Protein AF-A0A645AAA2-F1 (afdb_monomer_lite)

InterPro domains:
  IPR036866 Ribonuclease Z/Hydroxyacylglutathione hydrolase-like [G3DSA:3.60.15.10] (2-172)
  IPR036866 Ribonuclease Z/Hydroxyacylglutathione hydrolase-like [SSF56281] (7-170)
  IPR052159 Bacterial competence-related DNA uptake protein [PTHR30619] (9-174)
  IPR060575 SAM-like, helix-hairpin-helix tandem [PF12836] (185-233)

Organism: NCBI:txid1076179

Secondary structure (DSSP, 8-state):
-B-------HHHHHHHHHHHHTT----B--TT-EEEETTEEEEEEE--SS--S-SGGGPPEEEEEETTEEEEE--S--HHHHHHHHHH--S----SEEE-GGGG-TTSS-HHHHHHH--SEEEE---TT-TT--S-HHHHHHHHTTT-EEEEHHHH-SEEEEE-SS-EEEEESS-GGGS--SS-EETTT--HHHHTTSTT--HHHHHHHHHH---SSSGGGGGSTT--HHHHHHHHHTT-EE-PPPP-

pLDDT: mean 88.17, std 12.02, range [40.5, 98.75]

Sequence (248 aa):
MDSAVVHTSKTFEDYLTVIDRKNIRFTVADTGLKRSYGDMLLHVLHPTQPAATDLNNSSIVIHLIYHKISFLFTGDPEQVSERAILERSGHNLASTILKVGHHGSSTSTSAEFLSQVRPEVAIISVGEGNTYGHPHDLVIARLAARHVDLYRTDMHGHIIIRTDGNAFMIESQKAVEDTFPLYRIGINSADESQLKKIVHIDEVRARSLIALRPFSSLEDLARIPGIGPSRVRDIIQQGLAYVDAEED

Structure (mmCIF, N/CA/C/O backbone):
data_AF-A0A645AAA2-F1
#
_entry.id   AF-A0A645AAA2-F1
#
loop_
_atom_site.group_PDB
_atom_site.id
_atom_site.type_symbol
_atom_site.label_atom_id
_atom_site.label_alt_id
_atom_site.label_comp_id
_atom_site.label_asym_id
_atom_site.label_entity_id
_atom_site.label_seq_id
_atom_site.pdbx_PDB_ins_code
_atom_site.Cartn_x
_atom_site.Cartn_y
_atom_site.Cartn_z
_atom_site.occupancy
_atom_site.B_iso_or_equiv
_atom_site.auth_seq_id
_atom_site.auth_comp_id
_atom_site.auth_asym_id
_atom_site.aut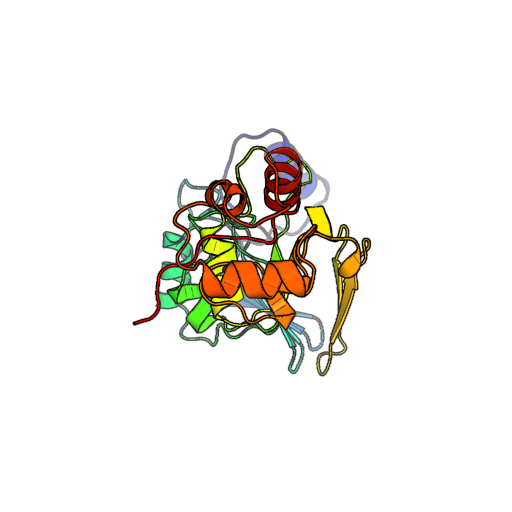h_atom_id
_atom_site.pdbx_PDB_model_num
ATOM 1 N N . MET A 1 1 ? -16.616 5.449 12.427 1.00 87.56 1 MET A N 1
ATOM 2 C CA . MET A 1 1 ? -15.485 5.325 13.365 1.00 87.56 1 MET A CA 1
ATOM 3 C C . MET A 1 1 ? -14.479 6.375 12.955 1.00 87.56 1 MET A C 1
ATOM 5 O O . MET A 1 1 ? -14.357 6.585 11.758 1.00 87.56 1 MET A O 1
ATOM 9 N N . ASP A 1 2 ? -13.839 7.034 13.911 1.00 90.31 2 ASP A N 1
ATOM 10 C CA . ASP A 1 2 ? -13.020 8.228 13.690 1.00 90.31 2 ASP A CA 1
ATOM 11 C C . ASP A 1 2 ? -11.886 8.289 14.721 1.00 90.31 2 ASP A C 1
ATOM 13 O O . ASP A 1 2 ? -12.062 7.765 15.820 1.00 90.31 2 ASP A O 1
ATOM 17 N N . SER A 1 3 ? -10.751 8.918 14.410 1.00 86.31 3 SER A N 1
ATOM 18 C CA . SER A 1 3 ? -9.651 9.090 15.373 1.00 86.31 3 SER A CA 1
ATOM 19 C C . SER A 1 3 ? -9.983 10.095 16.484 1.00 86.31 3 SER A C 1
ATOM 21 O O . SER A 1 3 ? -9.266 10.163 17.479 1.00 86.31 3 SER A O 1
ATOM 23 N N . ALA A 1 4 ? -11.080 10.847 16.335 1.00 84.44 4 ALA A N 1
ATOM 24 C CA . ALA A 1 4 ? -11.548 11.899 17.232 1.00 84.44 4 ALA A CA 1
ATOM 25 C C . ALA A 1 4 ? -10.549 13.053 17.415 1.00 84.44 4 ALA A C 1
ATOM 27 O O . ALA A 1 4 ? -10.642 13.814 18.381 1.00 84.44 4 ALA A O 1
ATOM 28 N N . VAL A 1 5 ? -9.612 13.207 16.475 1.00 85.00 5 VAL A N 1
ATOM 29 C CA . VAL A 1 5 ? -8.698 14.348 16.436 1.00 85.00 5 VAL A CA 1
ATOM 30 C C . VAL A 1 5 ? -9.409 15.525 15.789 1.00 85.00 5 VAL A C 1
ATOM 32 O O . VAL A 1 5 ? -9.848 15.463 14.643 1.00 85.00 5 VAL A O 1
ATOM 35 N N . VAL A 1 6 ? -9.549 16.605 16.552 1.00 83.69 6 VAL A N 1
ATOM 36 C CA . VAL A 1 6 ? -10.247 17.809 16.105 1.00 83.69 6 VAL A CA 1
ATOM 37 C C . VAL A 1 6 ? -9.387 18.559 15.094 1.00 83.69 6 VAL A C 1
ATOM 39 O O . VAL A 1 6 ? -8.225 18.857 15.359 1.00 83.69 6 VAL A O 1
ATOM 42 N N . HIS A 1 7 ? -9.986 18.940 13.969 1.00 79.38 7 HIS A N 1
ATOM 43 C CA . HIS A 1 7 ? -9.408 19.906 13.042 1.00 79.38 7 HIS A CA 1
ATOM 44 C C . HIS A 1 7 ? -10.471 20.875 12.520 1.00 79.38 7 HIS A C 1
ATOM 46 O O . HIS A 1 7 ? -11.666 20.639 12.647 1.00 79.38 7 HIS A O 1
ATOM 52 N N . THR A 1 8 ? -10.042 22.003 11.959 1.00 84.31 8 THR A N 1
ATOM 53 C CA . THR A 1 8 ? -10.916 23.147 11.629 1.00 84.31 8 THR A CA 1
ATOM 54 C C . THR A 1 8 ? -11.242 23.249 10.139 1.00 84.31 8 THR A C 1
ATOM 56 O O . THR A 1 8 ? -11.602 24.312 9.637 1.00 84.31 8 THR A O 1
ATOM 59 N N . SER A 1 9 ? -11.072 22.159 9.385 1.00 89.25 9 SER A N 1
ATOM 60 C CA . SER A 1 9 ? -11.413 22.179 7.964 1.00 89.25 9 SER A CA 1
ATOM 61 C C . SER A 1 9 ? -12.926 22.130 7.779 1.00 89.25 9 SER A C 1
ATOM 63 O O . SER A 1 9 ? -13.638 21.433 8.505 1.00 89.25 9 SER A O 1
ATOM 65 N N . LYS A 1 10 ? -13.418 22.818 6.744 1.00 92.38 10 LYS A N 1
ATOM 66 C CA . LYS A 1 10 ? -14.853 22.863 6.445 1.00 92.38 10 LYS A CA 1
ATOM 67 C C . LYS A 1 10 ? -15.454 21.464 6.259 1.00 92.38 10 LYS A C 1
ATOM 69 O O . LYS A 1 10 ? -16.529 21.175 6.770 1.00 92.38 10 LYS A O 1
ATOM 74 N N . THR A 1 11 ? -14.710 20.574 5.606 1.00 92.00 11 THR A N 1
ATOM 75 C CA . THR A 1 11 ? -15.100 19.175 5.395 1.00 92.00 11 THR A CA 1
ATOM 76 C C . THR A 1 11 ? -15.345 18.423 6.705 1.00 92.00 11 THR A C 1
ATOM 78 O O . THR A 1 11 ? -16.275 17.624 6.781 1.00 92.00 11 THR A O 1
ATOM 81 N N . PHE A 1 12 ? -14.543 18.671 7.743 1.00 90.94 12 PHE A N 1
ATOM 82 C CA . PHE A 1 12 ? -14.700 18.008 9.039 1.00 90.94 12 PHE A CA 1
ATOM 83 C C . PHE A 1 12 ? -15.883 18.543 9.829 1.00 90.94 12 PHE A C 1
ATOM 85 O O . PHE A 1 12 ? -16.660 17.765 10.376 1.00 90.94 12 PHE A O 1
ATOM 92 N N . GLU A 1 13 ? -16.069 19.861 9.830 1.00 92.69 13 GLU A N 1
ATOM 93 C CA . GLU A 1 13 ? -17.248 20.482 10.434 1.00 92.69 13 GLU A CA 1
ATOM 94 C C . GLU A 1 13 ? -18.543 19.981 9.782 1.00 92.69 13 GLU A C 1
ATOM 96 O O . GLU A 1 13 ? -19.508 19.641 10.472 1.00 92.69 13 GLU A O 1
ATOM 101 N N . ASP A 1 14 ? -18.559 19.884 8.450 1.00 94.56 14 ASP A N 1
ATOM 102 C CA . ASP A 1 14 ? -19.703 19.371 7.697 1.00 94.56 14 ASP A CA 1
ATOM 103 C C . ASP A 1 14 ? -19.944 17.881 8.001 1.00 94.56 14 ASP A C 1
ATOM 105 O O . ASP A 1 14 ? -21.088 17.461 8.188 1.00 94.56 14 ASP A O 1
ATOM 109 N N . TYR A 1 15 ? -18.878 17.088 8.140 1.00 94.00 15 TYR A N 1
ATOM 110 C CA . TYR A 1 15 ? -18.943 15.693 8.582 1.00 94.00 15 TYR A CA 1
ATOM 111 C C . TYR A 1 15 ? -19.570 15.544 9.978 1.00 94.00 15 TYR A C 1
ATOM 113 O O . TYR A 1 15 ? -20.525 14.775 10.135 1.00 94.00 15 TYR A O 1
ATOM 121 N N . LEU A 1 16 ? -19.103 16.307 10.972 1.00 93.12 16 LEU A N 1
ATOM 122 C CA . LEU A 1 16 ? -19.666 16.293 12.327 1.00 93.12 16 LEU A CA 1
ATOM 123 C C . LEU A 1 16 ? -21.127 16.760 12.336 1.00 93.12 16 LEU A C 1
ATOM 125 O O . LEU A 1 16 ? -21.968 16.158 13.004 1.00 93.12 16 LEU A O 1
ATOM 129 N N . THR A 1 17 ? -21.456 17.769 11.525 1.00 94.69 17 THR A N 1
ATOM 130 C CA . THR A 1 17 ? -22.833 18.250 11.347 1.00 94.69 17 THR A CA 1
ATOM 131 C C . THR A 1 17 ? -23.745 17.150 10.803 1.00 94.69 17 THR A C 1
ATOM 133 O O . THR A 1 17 ? -24.889 17.017 11.239 1.00 94.69 17 THR A O 1
ATOM 136 N N . VAL A 1 18 ? -23.269 16.338 9.853 1.00 95.88 18 VAL A N 1
ATOM 137 C CA . VAL A 1 18 ? -24.039 15.206 9.315 1.00 95.88 18 VAL A CA 1
ATOM 138 C C . VAL A 1 18 ? -24.219 14.104 10.358 1.00 95.88 18 VAL A C 1
ATOM 140 O O . VAL A 1 18 ? -25.314 13.545 10.434 1.00 95.88 18 VAL A O 1
ATOM 143 N N . ILE A 1 19 ? -23.189 13.799 11.156 1.00 95.12 19 ILE A N 1
ATOM 144 C CA . ILE A 1 19 ? -23.282 12.819 12.251 1.00 95.12 19 ILE A CA 1
ATOM 145 C C . ILE A 1 19 ? -24.379 13.213 13.234 1.00 95.12 19 ILE A C 1
ATOM 147 O O . ILE A 1 19 ? -25.251 12.392 13.521 1.00 95.12 19 ILE A O 1
ATOM 151 N N . ASP A 1 20 ? -24.347 14.461 13.701 1.00 95.25 20 ASP A N 1
ATOM 152 C CA . ASP A 1 20 ? -25.304 14.997 14.666 1.00 95.25 20 ASP A CA 1
ATOM 153 C C . ASP A 1 20 ? -26.726 15.002 14.090 1.00 95.25 20 ASP A C 1
ATOM 155 O O . ASP A 1 20 ? -27.624 14.337 14.609 1.00 95.25 20 ASP A O 1
ATOM 159 N N . ARG A 1 21 ? -26.914 15.630 12.919 1.00 97.81 21 ARG A N 1
ATOM 160 C CA . ARG A 1 21 ? -28.227 15.733 12.260 1.00 97.81 21 ARG A CA 1
ATOM 161 C C . ARG A 1 21 ? -28.881 14.386 11.973 1.00 97.81 21 ARG A C 1
ATOM 163 O O . ARG A 1 21 ? -30.107 14.298 11.968 1.00 97.81 21 ARG A O 1
ATOM 170 N N . LYS A 1 22 ? -28.090 13.356 11.664 1.00 97.62 22 LYS A N 1
ATOM 171 C CA . LYS A 1 22 ? -28.593 12.010 11.348 1.00 97.62 22 LYS A CA 1
ATOM 172 C C . LYS A 1 22 ? -28.568 11.056 12.544 1.00 97.62 22 LYS A C 1
ATOM 174 O O . LYS A 1 22 ? -28.920 9.892 12.365 1.00 97.62 22 LYS A O 1
ATOM 179 N N . ASN A 1 23 ? -28.168 11.520 13.730 1.00 95.50 23 ASN A N 1
ATOM 180 C CA . ASN A 1 23 ? -28.012 10.704 14.935 1.00 95.50 23 ASN A CA 1
ATOM 181 C C . ASN A 1 23 ? -27.173 9.431 14.685 1.00 95.50 23 ASN A C 1
ATOM 183 O O . ASN A 1 23 ? -27.538 8.315 15.069 1.00 95.50 23 ASN A O 1
ATOM 187 N N . ILE A 1 24 ? -26.060 9.584 13.963 1.00 96.50 24 ILE A N 1
ATOM 188 C CA . ILE A 1 24 ? -25.161 8.474 13.639 1.00 96.50 24 ILE A CA 1
ATOM 189 C C . ILE A 1 24 ? -24.318 8.161 14.875 1.00 96.50 24 ILE A C 1
ATOM 191 O O . ILE A 1 24 ? -23.702 9.046 15.463 1.00 96.50 24 ILE A O 1
ATOM 195 N N . ARG A 1 25 ? -24.228 6.880 15.253 1.00 93.50 25 ARG A N 1
ATOM 196 C CA . ARG A 1 25 ? -23.348 6.458 16.351 1.00 93.50 25 ARG A CA 1
ATOM 197 C C . ARG A 1 25 ? -21.889 6.775 16.009 1.00 93.50 25 ARG A C 1
ATOM 199 O O . ARG A 1 25 ? -21.273 6.088 15.191 1.00 93.50 25 ARG A O 1
ATOM 206 N N . PHE A 1 26 ? -21.321 7.754 16.703 1.00 90.06 26 PHE A N 1
ATOM 207 C CA . PHE A 1 26 ? -19.893 8.036 16.659 1.00 90.06 26 PHE A CA 1
ATOM 208 C C . PHE A 1 26 ? -19.125 6.979 17.462 1.00 90.06 26 PHE A C 1
ATOM 210 O O . PHE A 1 26 ? -19.547 6.551 18.533 1.00 90.06 26 PHE A O 1
ATOM 217 N N . THR A 1 27 ? -18.013 6.490 16.925 1.00 90.62 27 THR A N 1
ATOM 218 C CA . THR A 1 27 ? -17.142 5.528 17.614 1.00 90.62 27 THR A CA 1
ATOM 219 C C . THR A 1 27 ? -15.721 6.017 17.453 1.00 90.62 27 THR A C 1
ATOM 221 O O . THR A 1 27 ? -15.255 6.119 16.319 1.00 90.62 27 THR A O 1
ATOM 224 N N . VAL A 1 28 ? -15.052 6.276 18.570 1.00 89.88 28 VAL A N 1
ATOM 225 C CA . VAL A 1 28 ? -13.627 6.597 18.576 1.00 89.88 28 VAL A CA 1
ATOM 226 C C . VAL A 1 28 ? -12.840 5.330 18.249 1.00 89.88 28 VAL A C 1
ATOM 228 O O . VAL A 1 28 ? -13.089 4.269 18.827 1.00 89.88 28 VAL A O 1
ATOM 231 N N . ALA A 1 29 ? -11.948 5.428 17.273 1.00 89.38 29 ALA A N 1
ATOM 232 C CA . ALA A 1 29 ? -10.986 4.396 16.946 1.00 89.38 29 ALA A CA 1
ATOM 233 C C . ALA A 1 29 ? -9.863 4.451 17.977 1.00 89.38 29 ALA A C 1
ATOM 235 O O . ALA A 1 29 ? -9.199 5.474 18.108 1.00 89.38 29 ALA A O 1
ATOM 236 N N . ASP A 1 30 ? -9.653 3.356 18.690 1.00 85.75 30 ASP A N 1
ATOM 237 C CA . ASP A 1 30 ? -8.530 3.215 19.605 1.00 85.75 30 ASP A CA 1
ATOM 238 C C . ASP A 1 30 ? -7.928 1.826 19.436 1.00 85.75 30 ASP A C 1
ATOM 240 O O . ASP A 1 30 ? -8.600 0.873 19.014 1.00 85.75 30 ASP A O 1
ATOM 244 N N . THR A 1 31 ? -6.645 1.725 19.754 1.00 85.69 31 THR A N 1
ATOM 245 C CA . THR A 1 31 ? -5.910 0.468 19.724 1.00 85.69 31 THR A CA 1
ATOM 246 C C . THR A 1 31 ? -6.627 -0.574 20.572 1.00 85.69 31 THR A C 1
ATOM 248 O O . THR A 1 31 ? -6.955 -0.346 21.733 1.00 85.69 31 THR A O 1
ATOM 251 N N . GLY A 1 32 ? -6.856 -1.749 19.990 1.00 83.88 32 GLY A N 1
ATOM 252 C CA . GLY A 1 32 ? -7.534 -2.854 20.664 1.00 83.88 32 GLY A CA 1
ATOM 253 C C . GLY A 1 32 ? -9.046 -2.891 20.447 1.00 83.88 32 GLY A C 1
ATOM 254 O O . GLY A 1 32 ? -9.668 -3.885 20.827 1.00 83.88 32 GLY A O 1
ATOM 255 N N . LEU A 1 33 ? -9.646 -1.895 19.779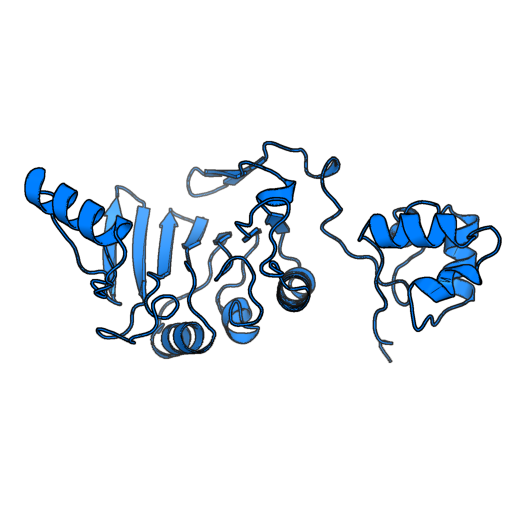 1.00 90.69 33 LEU A N 1
ATOM 256 C CA . LEU A 1 33 ? -11.022 -2.021 19.303 1.00 90.69 33 LEU A CA 1
ATOM 257 C C . LEU A 1 33 ? -11.114 -3.190 18.313 1.00 90.69 33 LEU A C 1
ATOM 259 O O . LEU A 1 33 ? -10.419 -3.225 17.295 1.00 90.69 33 LEU A O 1
ATOM 263 N N . LYS A 1 34 ? -12.017 -4.132 18.598 1.00 93.38 34 LYS A N 1
ATOM 264 C CA . LYS A 1 34 ? -12.319 -5.277 17.736 1.00 93.38 34 LYS A CA 1
ATOM 265 C C . LYS A 1 34 ? -13.785 -5.265 17.335 1.00 93.38 34 LYS A C 1
ATOM 267 O O . LYS A 1 34 ? -14.650 -4.953 18.155 1.00 93.38 34 LYS A O 1
ATOM 272 N N . ARG A 1 35 ? -14.078 -5.610 16.083 1.00 94.81 35 ARG A N 1
ATOM 273 C CA . ARG A 1 35 ? -15.445 -5.798 15.581 1.00 94.81 35 ARG A CA 1
ATOM 274 C C . ARG A 1 35 ? -15.521 -7.029 14.698 1.00 94.81 35 ARG A C 1
ATOM 276 O O . ARG A 1 35 ? -14.625 -7.248 13.893 1.00 94.81 35 ARG A O 1
ATOM 283 N N . SER A 1 36 ? -16.611 -7.775 14.812 1.00 96.31 36 SER A N 1
ATOM 284 C CA . SER A 1 36 ? -16.897 -8.908 13.935 1.00 96.31 36 SER A CA 1
ATOM 285 C C . SER A 1 36 ? -18.042 -8.570 12.989 1.00 96.31 36 SER A C 1
ATOM 287 O O . SER A 1 36 ? -19.029 -7.955 13.400 1.00 96.31 36 SER A O 1
ATOM 289 N N . TYR A 1 37 ? -17.915 -8.994 11.737 1.00 93.81 37 TYR A N 1
ATOM 290 C CA . TYR A 1 37 ? -18.940 -8.888 10.703 1.00 93.81 37 TYR A CA 1
ATOM 291 C C . TYR A 1 37 ? -19.080 -10.255 10.031 1.00 93.81 37 TYR A C 1
ATOM 293 O O . TYR A 1 37 ? -18.368 -10.562 9.078 1.00 93.81 37 TYR A O 1
ATOM 301 N N . GLY A 1 38 ? -19.955 -11.103 10.579 1.00 95.50 38 GLY A N 1
ATOM 302 C CA . GLY A 1 38 ? -19.935 -12.531 10.256 1.00 95.50 38 GLY A CA 1
ATOM 303 C C . GLY A 1 38 ? -18.572 -13.128 10.612 1.00 95.50 38 GLY A C 1
ATOM 304 O O . GLY A 1 38 ? -18.084 -12.918 11.723 1.00 95.50 38 GLY A O 1
ATOM 305 N N . ASP A 1 39 ? -17.943 -13.788 9.643 1.00 95.69 39 ASP A N 1
ATOM 306 C CA . ASP A 1 39 ? -16.627 -14.426 9.790 1.00 95.69 39 ASP A CA 1
ATOM 307 C C . ASP A 1 39 ? -15.444 -13.456 9.630 1.00 95.69 39 ASP A C 1
ATOM 309 O O . ASP A 1 39 ? -14.285 -13.849 9.777 1.00 95.69 39 ASP A O 1
ATOM 313 N N . MET A 1 40 ? -15.711 -12.181 9.329 1.00 97.00 40 MET A N 1
ATOM 314 C CA . MET A 1 40 ? -14.676 -11.155 9.247 1.00 97.00 40 MET A CA 1
ATOM 315 C C . MET A 1 40 ? -14.403 -10.548 10.618 1.00 97.00 40 MET A C 1
ATOM 317 O O . MET A 1 40 ? -15.326 -10.130 11.322 1.00 97.00 40 MET A O 1
ATOM 321 N N . LEU A 1 41 ? -13.127 -10.415 10.960 1.00 96.81 41 LEU A N 1
ATOM 322 C CA . LEU A 1 41 ? -12.656 -9.791 12.187 1.00 96.81 41 LEU A CA 1
ATOM 323 C C . LEU A 1 41 ? -11.851 -8.535 11.860 1.00 96.81 41 LEU A C 1
ATOM 325 O O . LEU A 1 41 ? -10.828 -8.589 11.190 1.00 96.81 41 LEU A O 1
ATOM 329 N N . LEU A 1 42 ? -12.315 -7.396 12.356 1.00 96.19 42 LEU A N 1
ATOM 330 C CA . LEU A 1 42 ? -11.674 -6.097 12.224 1.00 96.19 42 LEU A CA 1
ATOM 331 C C . LEU A 1 42 ? -10.979 -5.746 13.537 1.00 96.19 42 LEU A C 1
ATOM 333 O O . LEU A 1 42 ? -11.637 -5.654 14.573 1.00 96.19 42 LEU A O 1
ATOM 337 N N . HIS A 1 43 ? -9.675 -5.498 13.485 1.00 94.44 43 HIS A N 1
ATOM 338 C CA . HIS A 1 43 ? -8.862 -5.000 14.591 1.00 94.44 43 HIS A CA 1
ATOM 339 C C . HIS A 1 43 ? -8.335 -3.603 14.277 1.00 94.44 43 HIS A C 1
ATOM 341 O O . HIS A 1 43 ? -7.698 -3.395 13.247 1.00 94.44 43 HIS A O 1
ATOM 347 N N . VAL A 1 44 ? -8.546 -2.657 15.186 1.00 93.88 44 VAL A N 1
ATOM 348 C CA . VAL A 1 44 ? -7.884 -1.352 15.133 1.00 93.88 44 VAL A CA 1
ATOM 349 C C . VAL A 1 44 ? -6.544 -1.449 15.854 1.00 93.88 44 VAL A C 1
ATOM 351 O O . VAL A 1 44 ? -6.483 -1.835 17.025 1.00 93.88 44 VAL A O 1
ATOM 354 N N . LEU A 1 45 ? -5.472 -1.118 15.137 1.00 92.69 45 LEU A N 1
ATOM 355 C CA . LEU A 1 45 ? -4.090 -1.176 15.619 1.00 92.69 45 LEU A CA 1
ATOM 356 C C . LEU A 1 45 ? -3.533 0.195 16.019 1.00 92.69 45 LEU A C 1
ATOM 358 O O . LEU A 1 45 ? -2.538 0.259 16.731 1.00 92.69 45 LEU A O 1
ATOM 362 N N . HIS A 1 46 ? -4.150 1.273 15.539 1.00 91.50 46 HIS A N 1
ATOM 363 C CA . HIS A 1 46 ? -3.741 2.658 15.767 1.00 91.50 46 HIS A CA 1
ATOM 364 C C . HIS A 1 46 ? -4.953 3.577 15.506 1.00 91.50 46 HIS A C 1
ATOM 366 O O . HIS A 1 46 ? -5.777 3.207 14.659 1.00 91.50 46 HIS A O 1
ATOM 372 N N . PRO A 1 47 ? -5.115 4.731 16.190 1.00 89.38 47 PRO A N 1
ATOM 373 C CA . PRO A 1 47 ? -4.167 5.430 17.070 1.00 89.38 47 PRO A CA 1
ATOM 374 C C . PRO A 1 47 ? -3.891 4.749 18.408 1.00 89.38 47 PRO A C 1
ATOM 376 O O . PRO A 1 47 ? -4.715 4.009 18.941 1.00 89.38 47 PRO A O 1
ATOM 379 N N . THR A 1 48 ? -2.693 5.000 18.938 1.00 74.56 48 THR A N 1
ATOM 380 C CA . THR A 1 48 ? -2.166 4.449 20.190 1.00 74.56 48 THR A CA 1
ATOM 381 C C . THR A 1 48 ? -2.087 5.554 21.261 1.00 74.56 48 THR A C 1
ATOM 383 O O . THR A 1 48 ? -0.998 6.066 21.499 1.00 74.56 48 THR A O 1
ATOM 386 N N . GLN A 1 49 ? -3.194 5.848 21.969 1.00 62.50 49 GLN A N 1
ATOM 387 C CA . GLN A 1 49 ? -3.462 7.022 22.854 1.00 62.50 49 GLN A CA 1
ATOM 388 C C . GLN A 1 49 ? -4.085 8.240 22.133 1.00 62.50 49 GLN A C 1
ATOM 390 O O . GLN A 1 49 ? -3.842 8.424 20.941 1.00 62.50 49 GLN A O 1
ATOM 395 N N . PRO A 1 50 ? -4.885 9.084 22.826 1.00 51.12 50 PRO A N 1
ATOM 396 C CA . PRO A 1 50 ? -5.534 10.223 22.192 1.00 51.12 50 PRO A CA 1
ATOM 397 C C . PRO A 1 50 ? -4.557 11.374 21.901 1.00 51.12 50 PRO A C 1
ATOM 399 O O . PRO A 1 50 ? -3.892 11.879 22.802 1.00 51.12 50 PRO A O 1
ATOM 402 N N . ALA A 1 51 ? -4.597 11.811 20.638 1.00 50.38 51 ALA A N 1
ATOM 403 C CA . ALA A 1 51 ? -4.141 13.082 20.073 1.00 50.38 51 ALA A CA 1
ATOM 404 C C . ALA A 1 51 ? -2.625 13.363 20.061 1.00 50.38 51 ALA A C 1
ATOM 406 O O . ALA A 1 51 ? -2.111 14.187 20.818 1.00 50.38 51 ALA A O 1
ATOM 407 N N . ALA A 1 52 ? -1.934 12.803 19.065 1.00 55.22 52 ALA A N 1
ATOM 408 C CA . ALA A 1 52 ? -0.912 13.595 18.385 1.00 55.22 52 ALA A CA 1
ATOM 409 C C . ALA A 1 52 ? -1.622 14.755 17.653 1.00 55.22 52 ALA A C 1
ATOM 411 O O . ALA A 1 52 ? -2.682 14.558 17.064 1.00 55.22 52 ALA A O 1
ATOM 412 N N . THR A 1 53 ? -1.064 15.969 17.668 1.00 63.38 53 THR A N 1
ATOM 413 C CA . THR A 1 53 ? -1.573 17.095 16.848 1.00 63.38 53 THR A CA 1
ATOM 414 C C . THR A 1 53 ? -1.404 16.855 15.348 1.00 63.38 53 THR A C 1
ATOM 416 O O . THR A 1 53 ? -1.894 17.626 14.528 1.00 63.38 53 THR A O 1
ATOM 419 N N . ASP A 1 54 ? -0.663 15.811 14.992 1.00 84.38 54 ASP A N 1
ATOM 420 C CA . ASP A 1 54 ? -0.391 15.421 13.627 1.00 84.38 54 ASP A CA 1
ATOM 421 C C . ASP A 1 54 ? -1.506 14.504 13.103 1.00 84.38 54 ASP A C 1
ATOM 423 O O . ASP A 1 54 ? -1.773 13.429 13.651 1.00 84.38 54 ASP A O 1
ATOM 427 N N . LEU A 1 55 ? -2.191 14.961 12.053 1.00 86.25 55 LEU A N 1
ATOM 428 C CA . LEU A 1 55 ? -3.345 14.266 11.478 1.00 86.25 55 LEU A CA 1
ATOM 429 C C . LEU A 1 55 ? -2.950 12.929 10.838 1.00 86.25 55 LEU A C 1
ATOM 431 O O . LEU A 1 55 ? -3.681 11.947 10.971 1.00 86.25 55 LEU A O 1
ATOM 435 N N . ASN A 1 56 ? -1.774 12.872 10.215 1.00 89.44 56 ASN A N 1
ATOM 436 C CA . ASN A 1 56 ? -1.245 11.679 9.559 1.00 89.44 56 ASN A CA 1
ATOM 437 C C . ASN A 1 56 ? -0.946 10.585 10.589 1.00 89.44 56 ASN A C 1
ATOM 439 O O . ASN A 1 56 ? -1.479 9.476 10.512 1.00 89.44 56 ASN A O 1
ATOM 443 N N . ASN A 1 57 ? -0.227 10.939 11.651 1.00 91.44 57 ASN A N 1
ATOM 444 C CA . ASN A 1 57 ? 0.054 10.099 12.814 1.00 91.44 57 ASN A CA 1
ATOM 445 C C . ASN A 1 57 ? -1.147 9.945 13.761 1.00 91.44 57 ASN A C 1
ATOM 447 O O . ASN A 1 57 ? -1.012 9.419 14.863 1.00 91.44 57 ASN A O 1
ATOM 451 N N . SER A 1 58 ? -2.335 10.356 13.320 1.00 90.50 58 SER A N 1
ATOM 452 C CA . SER A 1 58 ? -3.624 10.022 13.928 1.00 90.50 58 SER A CA 1
ATOM 453 C C . SER A 1 58 ? -4.470 9.112 13.031 1.00 90.50 58 SER A C 1
ATOM 455 O O . SER A 1 58 ? -5.620 8.815 13.359 1.00 90.50 58 SER A O 1
ATOM 457 N N . SER A 1 59 ? -3.907 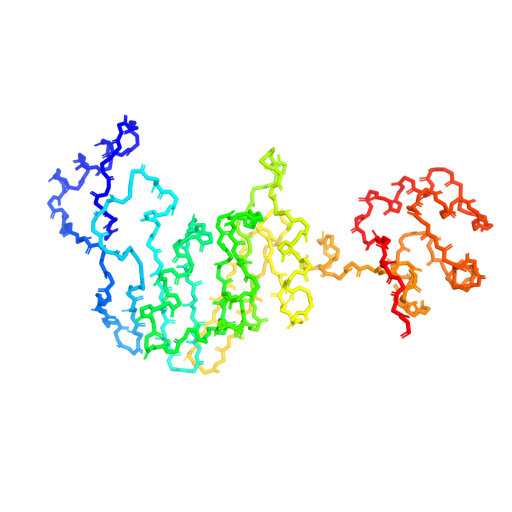8.645 11.909 1.00 93.25 59 SER A N 1
ATOM 458 C CA . SER A 1 59 ? -4.560 7.724 10.978 1.00 93.25 59 SER A CA 1
ATOM 459 C C . SER A 1 59 ? -5.020 6.452 11.669 1.00 93.25 59 SER A C 1
ATOM 461 O O . SER A 1 59 ? -4.310 5.868 12.486 1.00 93.25 59 SER A O 1
ATOM 463 N N . ILE A 1 60 ? -6.204 5.976 11.300 1.00 94.12 60 ILE A N 1
ATOM 464 C CA . ILE A 1 60 ? -6.708 4.706 11.810 1.00 94.12 60 ILE A CA 1
ATOM 465 C C . ILE A 1 60 ? -6.063 3.573 11.015 1.00 94.12 60 ILE A C 1
ATOM 467 O O . ILE A 1 60 ? -6.308 3.453 9.815 1.00 94.12 60 ILE A O 1
ATOM 471 N N . VAL A 1 61 ? -5.307 2.712 11.696 1.00 95.25 61 VAL A N 1
ATOM 472 C CA . VAL A 1 61 ? -4.763 1.488 11.092 1.00 95.25 61 VAL A CA 1
ATOM 473 C C . VAL A 1 61 ? -5.671 0.317 11.423 1.00 95.25 61 VAL A C 1
ATOM 475 O O . VAL A 1 61 ? -5.937 0.039 12.594 1.00 95.25 61 VAL A O 1
ATOM 478 N N . ILE A 1 62 ? -6.136 -0.383 10.391 1.00 96.00 62 ILE A N 1
ATOM 479 C CA . ILE A 1 62 ? -7.083 -1.490 10.507 1.00 96.00 62 ILE A CA 1
ATOM 480 C C . ILE A 1 62 ? -6.463 -2.766 9.946 1.00 96.00 62 ILE A C 1
ATOM 482 O O . ILE A 1 62 ? -6.103 -2.814 8.774 1.00 96.00 62 ILE A O 1
ATOM 486 N N . HIS A 1 63 ? -6.425 -3.818 10.759 1.00 96.50 63 HIS A N 1
ATOM 487 C CA . HIS A 1 63 ? -6.165 -5.183 10.318 1.00 96.50 63 HIS A CA 1
ATOM 488 C C . HIS A 1 63 ? -7.500 -5.925 10.201 1.00 96.50 63 HIS A C 1
ATOM 490 O O . HIS A 1 63 ? -8.187 -6.150 11.199 1.00 96.50 63 HIS A O 1
ATOM 496 N N . LEU A 1 64 ? -7.891 -6.261 8.975 1.00 97.19 64 LEU A N 1
ATOM 497 C CA . LEU A 1 64 ? -9.103 -7.011 8.667 1.00 97.19 64 LEU A CA 1
ATOM 498 C C . LEU A 1 64 ? -8.724 -8.446 8.304 1.00 97.19 64 LEU A C 1
ATOM 500 O O . LEU A 1 64 ? -7.940 -8.662 7.389 1.00 97.19 64 LEU A O 1
ATOM 504 N N . ILE A 1 65 ? -9.290 -9.419 9.003 1.00 97.38 65 ILE A N 1
ATOM 505 C CA . ILE A 1 65 ? -9.001 -10.843 8.835 1.00 97.38 65 ILE A CA 1
ATOM 506 C C . ILE A 1 65 ? -10.274 -11.528 8.356 1.00 97.38 65 ILE A C 1
ATOM 508 O O . ILE A 1 65 ? -11.320 -11.397 8.993 1.00 97.38 65 ILE A O 1
ATOM 512 N N . TYR A 1 66 ? -10.177 -12.278 7.263 1.00 97.12 66 TYR A N 1
ATOM 513 C CA . TYR A 1 66 ? -11.249 -13.118 6.754 1.00 97.12 66 TYR A CA 1
ATOM 514 C C . TYR A 1 66 ? -10.695 -14.500 6.399 1.00 97.12 66 TYR A C 1
ATOM 516 O O . TYR A 1 66 ? -10.055 -14.689 5.367 1.00 97.12 66 TYR A O 1
ATOM 524 N N . HIS A 1 67 ? -10.914 -15.467 7.293 1.00 95.38 67 HIS A N 1
ATOM 525 C CA . HIS A 1 67 ? -10.304 -16.798 7.231 1.00 95.38 67 HIS A CA 1
ATOM 526 C C . HIS A 1 67 ? -8.771 -16.740 7.043 1.00 95.38 67 HIS A C 1
ATOM 528 O O . HIS A 1 67 ? -8.065 -16.383 7.984 1.00 95.38 67 HIS A O 1
ATOM 534 N N . LYS A 1 68 ? -8.250 -17.118 5.870 1.00 92.38 68 LYS A N 1
ATOM 535 C CA . LYS A 1 68 ? -6.817 -17.141 5.532 1.00 92.38 68 LYS A CA 1
ATOM 536 C C . LYS A 1 68 ? -6.322 -15.846 4.890 1.00 92.38 68 LYS A C 1
ATOM 538 O O . LYS A 1 68 ? -5.113 -15.656 4.826 1.00 92.38 68 LYS A O 1
ATOM 543 N N . ILE A 1 69 ? -7.224 -14.989 4.413 1.00 96.81 69 ILE A N 1
ATOM 544 C CA . ILE A 1 69 ? -6.872 -13.729 3.759 1.00 96.81 69 ILE A CA 1
ATOM 545 C C . ILE A 1 69 ? -6.985 -12.588 4.763 1.00 96.81 69 ILE A C 1
ATOM 547 O O . ILE A 1 69 ? -8.002 -12.430 5.444 1.00 96.81 69 ILE A O 1
ATOM 551 N N . SER A 1 70 ? -5.948 -11.763 4.844 1.00 98.00 70 SER A N 1
ATOM 552 C CA . SER A 1 70 ? -5.942 -10.576 5.695 1.00 98.00 70 SER A CA 1
ATOM 553 C C . SER A 1 70 ? -5.507 -9.321 4.948 1.00 98.00 70 SER A C 1
ATOM 555 O O . SER A 1 70 ? -4.725 -9.361 4.000 1.00 98.00 70 SER A O 1
ATOM 557 N N . PHE A 1 71 ? -6.039 -8.187 5.395 1.00 98.44 71 PHE A N 1
ATOM 558 C CA . PHE A 1 71 ? -5.793 -6.864 4.843 1.00 98.44 71 PHE A CA 1
ATOM 559 C C . PHE A 1 71 ? -5.274 -5.939 5.935 1.00 98.44 71 PHE A C 1
ATOM 561 O O . PHE A 1 71 ? -5.857 -5.879 7.021 1.00 98.44 71 PHE A O 1
ATOM 568 N N . LEU A 1 72 ? -4.256 -5.147 5.615 1.00 98.12 72 LEU A N 1
ATOM 569 C CA . LEU A 1 72 ? -3.819 -4.032 6.444 1.00 98.12 72 LEU A CA 1
ATOM 570 C C . LEU A 1 72 ? -4.120 -2.712 5.743 1.00 98.12 72 LEU A C 1
ATOM 572 O O . LEU A 1 72 ? -3.526 -2.391 4.714 1.00 98.12 72 LEU A O 1
ATOM 576 N N . PHE A 1 73 ? -5.038 -1.940 6.314 1.00 97.94 73 PHE A N 1
ATOM 577 C CA . PHE A 1 73 ? -5.365 -0.591 5.874 1.00 97.94 73 PHE A CA 1
ATOM 578 C C . PHE A 1 73 ? -4.665 0.408 6.776 1.00 97.94 73 PHE A C 1
ATOM 580 O O . PHE A 1 73 ? -5.076 0.583 7.919 1.00 97.94 73 PHE A O 1
ATOM 587 N N . THR A 1 74 ? -3.604 1.044 6.286 1.00 94.38 74 THR A N 1
ATOM 588 C CA . THR A 1 74 ? -2.780 1.904 7.138 1.00 94.38 74 THR A CA 1
ATOM 589 C C . THR A 1 74 ? -3.286 3.342 7.218 1.00 94.38 74 THR A C 1
ATOM 591 O O . THR A 1 74 ? -3.075 3.976 8.235 1.00 94.38 74 THR A O 1
ATOM 594 N N . GLY A 1 75 ? -3.972 3.882 6.206 1.00 94.25 75 GLY A N 1
ATOM 595 C CA . GLY A 1 75 ? -4.129 5.343 6.119 1.00 94.25 75 GLY A CA 1
ATOM 596 C C . GLY A 1 75 ? -2.757 5.988 5.911 1.00 94.25 75 GLY A C 1
ATOM 597 O O . GLY A 1 75 ? -1.949 5.426 5.165 1.00 94.25 75 GLY A O 1
ATOM 598 N N . ASP A 1 76 ? -2.462 7.081 6.616 1.00 95.88 76 ASP A N 1
ATOM 599 C CA . ASP A 1 76 ? -1.244 7.880 6.421 1.00 95.88 76 ASP A CA 1
ATOM 600 C C . ASP A 1 76 ? -0.288 7.942 7.643 1.00 95.88 76 ASP A C 1
ATOM 602 O O . ASP A 1 76 ? 0.325 8.980 7.868 1.00 95.88 76 ASP A O 1
ATOM 606 N N . PRO A 1 77 ? -0.113 6.883 8.464 1.00 94.00 77 PRO A N 1
ATOM 607 C CA . PRO A 1 77 ? 0.800 6.913 9.597 1.00 94.00 77 PRO A CA 1
ATOM 608 C C . PRO A 1 77 ? 2.227 7.048 9.082 1.00 94.00 77 PRO A C 1
ATOM 610 O O . PRO A 1 77 ? 2.640 6.342 8.157 1.00 94.00 77 PRO A O 1
ATOM 613 N N . GLU A 1 78 ? 3.001 7.922 9.703 1.00 95.19 78 GLU A N 1
ATOM 614 C CA . GLU A 1 78 ? 4.429 8.009 9.441 1.00 95.19 78 GLU A CA 1
ATOM 615 C C . GLU A 1 78 ? 5.186 7.006 10.317 1.00 95.19 78 GLU A C 1
ATOM 617 O O . GLU A 1 78 ? 4.627 6.358 11.206 1.00 95.19 78 GLU A O 1
ATOM 622 N N . GLN A 1 79 ? 6.492 6.888 10.089 1.00 95.06 79 GLN A N 1
ATOM 623 C CA . GLN A 1 79 ? 7.377 5.933 10.763 1.00 95.06 79 GLN A CA 1
ATOM 624 C C . GLN A 1 79 ? 7.276 5.956 12.300 1.00 95.06 79 GLN A C 1
ATOM 626 O O . GLN A 1 79 ? 7.531 4.943 12.953 1.00 95.06 79 GLN A O 1
ATOM 631 N N . VAL A 1 80 ? 6.912 7.093 12.908 1.00 93.25 80 VAL A N 1
ATOM 632 C CA . VAL A 1 80 ? 6.674 7.178 14.359 1.00 93.25 80 VAL A CA 1
ATOM 633 C C . VAL A 1 80 ? 5.456 6.354 14.785 1.00 93.25 80 VAL A C 1
ATOM 635 O O . VAL A 1 80 ? 5.563 5.559 15.719 1.00 93.25 80 VAL A O 1
ATOM 638 N N . SER A 1 81 ? 4.338 6.469 14.067 1.00 92.62 81 SER A N 1
ATOM 639 C CA . SER A 1 81 ? 3.136 5.667 14.296 1.00 92.62 81 SER A CA 1
ATOM 640 C C . SER A 1 81 ? 3.337 4.212 13.884 1.00 92.62 81 SER A C 1
ATOM 642 O O . SER A 1 81 ? 2.882 3.320 14.595 1.00 92.62 81 SER A O 1
ATOM 644 N N . GLU A 1 82 ? 4.073 3.941 12.800 1.00 94.62 82 GLU A N 1
ATOM 645 C CA . GLU A 1 82 ? 4.439 2.568 12.419 1.00 94.62 82 GLU A CA 1
ATOM 646 C C . GLU A 1 82 ? 5.215 1.870 13.536 1.00 94.62 82 GLU A C 1
ATOM 648 O O . GLU A 1 82 ? 4.881 0.752 13.918 1.00 94.62 82 GLU A O 1
ATOM 653 N N . ARG A 1 83 ? 6.197 2.549 14.133 1.00 92.62 83 ARG A N 1
ATOM 654 C CA . ARG A 1 83 ? 6.947 2.022 15.276 1.00 92.62 83 ARG A CA 1
ATOM 655 C C . ARG A 1 83 ? 6.078 1.835 16.516 1.00 92.62 83 ARG A C 1
ATOM 657 O O . ARG A 1 83 ? 6.179 0.793 17.154 1.00 92.62 83 ARG A O 1
ATOM 664 N N . ALA A 1 84 ? 5.186 2.778 16.820 1.00 90.94 84 ALA A N 1
ATOM 665 C CA . ALA A 1 84 ? 4.242 2.624 17.926 1.00 90.94 84 ALA A CA 1
ATOM 666 C C . ALA A 1 84 ? 3.319 1.404 17.737 1.00 90.94 84 ALA A C 1
ATOM 668 O O . ALA A 1 84 ? 3.020 0.697 18.703 1.00 90.94 84 ALA A O 1
ATOM 669 N N . ILE A 1 85 ? 2.908 1.124 16.494 1.00 91.88 85 ILE A N 1
ATOM 670 C CA . ILE A 1 85 ? 2.167 -0.093 16.143 1.00 91.88 85 ILE A CA 1
ATOM 671 C C . ILE A 1 85 ? 3.027 -1.320 16.420 1.00 91.88 85 ILE A C 1
ATOM 673 O O . ILE A 1 85 ? 2.565 -2.193 17.145 1.00 91.88 85 ILE A O 1
ATOM 677 N N . LEU A 1 86 ? 4.266 -1.364 15.914 1.00 91.44 86 LEU A N 1
ATOM 678 C CA . LEU A 1 86 ? 5.183 -2.496 16.102 1.00 91.44 86 LEU A CA 1
ATOM 679 C C . LEU A 1 86 ? 5.442 -2.804 17.588 1.00 91.44 86 LEU A C 1
ATOM 681 O O . LEU A 1 86 ? 5.440 -3.967 17.985 1.00 91.44 86 LEU A O 1
ATOM 685 N N . GLU A 1 87 ? 5.639 -1.774 18.414 1.00 88.31 87 GLU A N 1
ATOM 686 C CA . GLU A 1 87 ? 5.920 -1.906 19.852 1.00 88.31 87 GLU A CA 1
ATOM 687 C C . GLU A 1 87 ? 4.720 -2.431 20.651 1.00 88.31 87 GLU A C 1
ATOM 689 O O . GLU A 1 87 ? 4.891 -3.155 21.633 1.00 88.31 87 GLU A O 1
ATOM 694 N N . ARG A 1 88 ? 3.494 -2.074 20.247 1.00 79.81 88 ARG A N 1
ATOM 695 C CA . ARG A 1 88 ? 2.263 -2.490 20.941 1.00 79.81 88 ARG A CA 1
ATOM 696 C C . ARG A 1 88 ? 1.632 -3.741 20.361 1.00 79.81 88 ARG A C 1
ATOM 698 O O . ARG A 1 88 ? 0.861 -4.410 21.053 1.00 79.81 88 ARG A O 1
ATOM 705 N N . SER A 1 89 ? 1.930 -4.070 19.109 1.00 62.34 89 SER A N 1
ATOM 706 C CA . SER A 1 89 ? 1.433 -5.269 18.459 1.00 62.34 89 SER A CA 1
ATOM 707 C C . SER A 1 89 ? 2.152 -6.496 19.019 1.00 62.34 89 SER A C 1
ATOM 709 O O . SER A 1 89 ? 2.979 -7.111 18.358 1.00 62.34 89 SER A O 1
ATOM 711 N N . GLY A 1 90 ? 1.741 -6.956 20.204 1.00 60.69 90 GLY A N 1
ATOM 712 C CA . GLY A 1 90 ? 1.889 -8.360 20.621 1.00 60.69 90 GLY A CA 1
ATOM 713 C C . GLY A 1 90 ? 1.048 -9.321 19.756 1.00 60.69 90 GLY A C 1
ATOM 714 O O . GLY A 1 90 ? 0.634 -10.388 20.206 1.00 60.69 90 GLY A O 1
ATOM 715 N N . HIS A 1 91 ? 0.710 -8.909 18.534 1.00 61.84 91 HIS A N 1
ATOM 716 C CA . HIS A 1 91 ? -0.273 -9.484 17.635 1.00 61.84 91 HIS A CA 1
ATOM 717 C C . HIS A 1 91 ? 0.289 -9.466 16.216 1.00 61.84 91 HIS A C 1
ATOM 719 O O . HIS A 1 91 ? 0.879 -8.485 15.777 1.00 61.84 91 HIS A O 1
ATOM 725 N N . ASN A 1 92 ? 0.093 -10.576 15.514 1.00 81.12 92 ASN A N 1
ATOM 726 C CA . ASN A 1 92 ? 0.560 -10.803 14.157 1.00 81.12 92 ASN A CA 1
ATOM 727 C C . ASN A 1 92 ? 0.107 -9.680 13.199 1.00 81.12 92 ASN A C 1
ATOM 729 O O . ASN A 1 92 ? -1.093 -9.512 12.979 1.00 81.12 92 ASN A O 1
ATOM 733 N N . LEU A 1 93 ? 1.066 -8.934 12.638 1.00 92.25 93 LEU A N 1
ATOM 734 C CA . LEU A 1 93 ? 0.831 -7.926 11.594 1.00 92.25 93 LEU A CA 1
ATOM 735 C C . LEU A 1 93 ? 0.802 -8.530 10.183 1.00 92.25 93 LEU A C 1
ATOM 737 O O . LEU A 1 93 ? 0.515 -7.806 9.228 1.00 92.25 93 LEU A O 1
ATOM 741 N N . ALA A 1 94 ? 1.088 -9.833 10.048 1.00 95.50 94 ALA A N 1
ATOM 742 C CA . ALA A 1 94 ? 1.112 -10.501 8.756 1.00 95.50 94 ALA A CA 1
ATOM 743 C C . ALA A 1 94 ? -0.223 -10.317 8.037 1.00 95.50 94 ALA A C 1
ATOM 745 O O . ALA A 1 94 ? -1.275 -10.720 8.543 1.00 95.50 94 ALA A O 1
ATOM 746 N N . SER A 1 95 ? -0.157 -9.697 6.867 1.00 97.62 95 SER A N 1
ATOM 747 C CA . SER A 1 95 ? -1.329 -9.343 6.082 1.00 97.62 95 SER A CA 1
ATOM 748 C C . SER A 1 95 ? -1.099 -9.728 4.640 1.00 97.62 95 SER A C 1
ATOM 750 O O . SER A 1 95 ? -0.137 -9.250 4.058 1.00 97.62 95 SER A O 1
ATOM 752 N N . THR A 1 96 ? -1.973 -10.549 4.059 1.00 97.88 96 THR A N 1
ATOM 753 C CA . THR A 1 96 ? -1.885 -10.945 2.644 1.00 97.88 96 THR A CA 1
ATOM 754 C C . THR A 1 96 ? -1.839 -9.722 1.726 1.00 97.88 96 THR A C 1
ATOM 756 O O . THR A 1 96 ? -1.018 -9.654 0.812 1.00 97.88 96 THR A O 1
ATOM 759 N N . ILE A 1 97 ? -2.690 -8.728 2.003 1.00 98.62 97 ILE A N 1
ATOM 760 C CA . ILE A 1 97 ? -2.791 -7.489 1.232 1.00 98.62 97 ILE A CA 1
ATOM 761 C C . ILE A 1 97 ? -2.484 -6.275 2.113 1.00 98.62 97 ILE A C 1
ATOM 763 O O . ILE A 1 97 ? -3.102 -6.066 3.157 1.00 98.62 97 ILE A O 1
ATOM 767 N N . LEU A 1 98 ? -1.578 -5.418 1.650 1.00 98.75 98 LEU A N 1
ATOM 768 C CA . LEU A 1 98 ? -1.250 -4.136 2.267 1.00 98.75 98 LEU A CA 1
ATOM 769 C C . LEU A 1 98 ? -1.789 -2.978 1.423 1.00 98.75 98 LEU A C 1
ATOM 771 O O . LEU A 1 98 ? -1.399 -2.789 0.275 1.00 98.75 98 LEU A O 1
ATOM 775 N N . LYS A 1 99 ? -2.613 -2.117 2.011 1.00 98.44 99 LYS A N 1
ATOM 776 C CA . LYS A 1 99 ? -2.812 -0.758 1.503 1.00 98.44 99 LYS A CA 1
ATOM 777 C C . LYS A 1 99 ? -1.639 0.082 2.003 1.00 98.44 99 LYS A C 1
ATOM 779 O O . LYS A 1 99 ? -1.542 0.316 3.200 1.00 98.44 99 LYS A O 1
ATOM 784 N N . VAL A 1 100 ? -0.758 0.498 1.099 1.00 98.25 100 VAL A N 1
ATOM 785 C CA . VAL A 1 100 ? 0.487 1.207 1.430 1.00 98.25 100 VAL A CA 1
ATOM 786 C C . VAL A 1 100 ? 0.183 2.538 2.114 1.00 98.25 100 VAL A C 1
ATOM 788 O O . VAL A 1 100 ? -0.744 3.253 1.712 1.00 98.25 100 VAL A O 1
ATOM 791 N N . GLY A 1 101 ? 0.983 2.857 3.133 1.00 97.38 101 GLY A N 1
ATOM 792 C CA . GLY A 1 101 ? 0.813 4.052 3.946 1.00 97.38 101 GLY A CA 1
ATOM 793 C C . GLY A 1 101 ? 1.104 5.335 3.188 1.00 97.38 101 GLY A C 1
ATOM 794 O O . GLY A 1 101 ? 2.037 5.384 2.383 1.00 97.38 101 GLY A O 1
ATOM 795 N N . HIS A 1 102 ? 0.305 6.365 3.464 1.00 96.69 102 HIS A N 1
ATOM 796 C CA . HIS A 1 102 ? 0.572 7.745 3.060 1.00 96.69 102 HIS A CA 1
ATOM 797 C C . HIS A 1 102 ? 0.863 7.884 1.567 1.00 96.69 102 HIS A C 1
ATOM 799 O O . HIS A 1 102 ? 1.835 8.506 1.148 1.00 96.69 102 HIS A O 1
ATOM 805 N N . HIS A 1 103 ? 0.054 7.206 0.750 1.00 96.75 103 HIS A N 1
ATOM 806 C CA . HIS A 1 103 ? 0.178 7.200 -0.710 1.00 96.75 103 HIS A CA 1
ATOM 807 C C . HIS A 1 103 ? 1.552 6.735 -1.244 1.00 96.75 103 HIS A C 1
ATOM 809 O O . HIS A 1 103 ? 1.865 6.956 -2.413 1.00 96.75 103 HIS A O 1
ATOM 815 N N . GLY A 1 104 ? 2.371 6.070 -0.421 1.00 96.19 104 GLY A N 1
ATOM 816 C CA . GLY A 1 104 ? 3.753 5.718 -0.749 1.00 96.19 104 GLY A CA 1
ATOM 817 C C . GLY A 1 104 ? 4.774 6.822 -0.449 1.00 96.19 104 GLY A C 1
ATOM 818 O O . GLY A 1 104 ? 5.807 6.879 -1.117 1.00 96.19 104 GLY A O 1
ATOM 819 N N . SER A 1 105 ? 4.506 7.700 0.520 1.00 96.06 105 SER A N 1
ATOM 820 C CA . SER A 1 105 ? 5.485 8.654 1.054 1.00 96.06 105 SER A CA 1
ATOM 821 C C . SER A 1 105 ? 6.714 7.949 1.634 1.00 96.06 105 SER A C 1
ATOM 823 O O . SER A 1 105 ? 6.602 6.903 2.272 1.00 96.06 105 SER A O 1
ATOM 825 N N . SER A 1 106 ? 7.895 8.558 1.491 1.00 93.81 106 SER A N 1
ATOM 826 C CA . SER A 1 106 ? 9.130 8.086 2.136 1.00 93.81 106 SER A CA 1
ATOM 827 C C . SER A 1 106 ? 9.087 8.177 3.668 1.00 93.81 106 SER A C 1
ATOM 829 O O . SER A 1 106 ? 9.874 7.498 4.337 1.00 93.81 106 SER A O 1
ATOM 831 N N . THR A 1 107 ? 8.157 8.962 4.230 1.00 95.44 107 THR A N 1
ATOM 832 C CA . THR A 1 107 ? 7.912 9.058 5.679 1.00 95.44 107 THR A CA 1
ATOM 833 C C . THR A 1 107 ? 7.096 7.895 6.238 1.00 95.44 107 THR A C 1
ATOM 835 O O . THR A 1 107 ? 6.964 7.799 7.454 1.00 95.44 107 THR A O 1
ATOM 838 N N . SER A 1 108 ? 6.628 6.977 5.390 1.00 97.12 108 SER A N 1
ATOM 839 C CA . SER A 1 108 ? 5.838 5.800 5.762 1.00 97.12 108 SER A CA 1
ATOM 840 C C . SER A 1 108 ? 6.394 4.536 5.107 1.00 97.12 108 SER A C 1
ATOM 842 O O . SER A 1 108 ? 7.374 4.557 4.356 1.00 97.12 108 SER A O 1
ATOM 844 N N . THR A 1 109 ? 5.748 3.410 5.391 1.00 97.81 109 THR A N 1
ATOM 845 C CA . THR A 1 109 ? 6.077 2.072 4.905 1.00 97.81 109 THR A CA 1
ATOM 846 C C . THR A 1 109 ? 7.557 1.762 5.149 1.00 97.81 109 THR A C 1
ATOM 848 O O . THR A 1 109 ? 8.351 1.549 4.220 1.00 97.81 109 THR A O 1
ATOM 851 N N . SER A 1 110 ? 7.963 1.825 6.424 1.00 97.50 110 SER A N 1
ATOM 852 C CA . SER A 1 110 ? 9.338 1.545 6.839 1.00 97.50 110 SER A CA 1
ATOM 853 C C . SER A 1 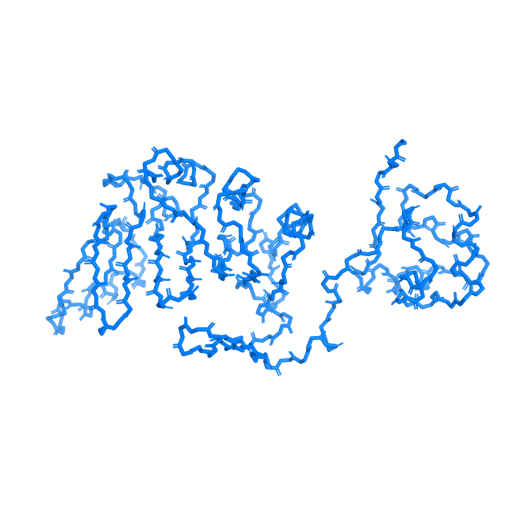110 ? 9.753 0.110 6.505 1.00 97.50 110 SER A C 1
ATOM 855 O O . SER A 1 110 ? 8.930 -0.793 6.321 1.00 97.50 110 SER A O 1
ATOM 857 N N . ALA A 1 111 ? 11.065 -0.118 6.427 1.00 95.44 111 ALA A N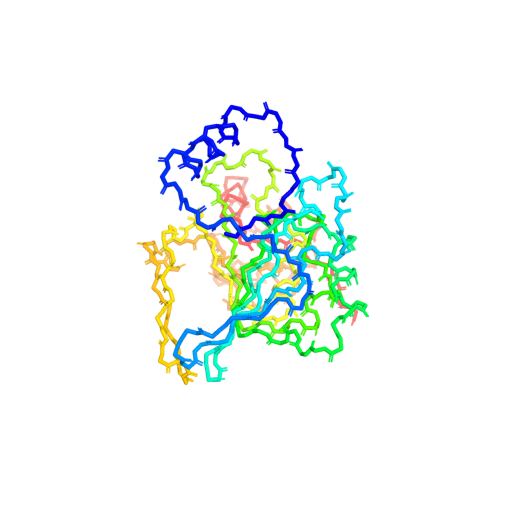 1
ATOM 858 C CA . ALA A 1 111 ? 11.598 -1.455 6.200 1.00 95.44 111 ALA A CA 1
ATOM 859 C C . ALA A 1 111 ? 11.262 -2.406 7.364 1.00 95.44 111 ALA A C 1
ATOM 861 O O . ALA A 1 111 ? 10.942 -3.574 7.111 1.00 95.44 111 ALA A O 1
ATOM 862 N N . GLU A 1 112 ? 11.293 -1.917 8.613 1.00 95.38 112 GLU A N 1
ATOM 863 C CA . GLU A 1 112 ? 10.897 -2.698 9.789 1.00 95.38 112 GLU A CA 1
ATOM 864 C C . GLU A 1 112 ? 9.407 -3.038 9.742 1.00 95.38 112 GLU A C 1
ATOM 866 O O . GLU A 1 112 ? 9.042 -4.199 9.925 1.00 95.38 112 GLU A O 1
ATOM 871 N N . PHE A 1 113 ? 8.551 -2.064 9.423 1.00 96.31 113 PHE A N 1
ATOM 872 C CA . PHE A 1 113 ? 7.111 -2.278 9.317 1.00 96.31 113 PHE A CA 1
ATOM 873 C C . PHE A 1 113 ? 6.788 -3.331 8.251 1.00 96.31 113 PHE A C 1
ATOM 875 O O . PHE A 1 113 ? 6.155 -4.345 8.549 1.00 96.31 113 PHE A O 1
ATOM 882 N N . LEU A 1 114 ? 7.331 -3.182 7.037 1.00 96.50 114 LEU A N 1
ATOM 883 C CA . LEU A 1 114 ? 7.155 -4.163 5.959 1.00 96.50 114 LEU A CA 1
ATOM 884 C C . LEU A 1 114 ? 7.652 -5.569 6.329 1.00 96.50 114 LEU A C 1
ATOM 886 O O . LEU A 1 114 ? 7.047 -6.554 5.910 1.00 96.50 114 LEU A O 1
ATOM 890 N N . SER A 1 115 ? 8.726 -5.686 7.120 1.00 94.62 115 SER A N 1
ATOM 891 C CA . SER A 1 115 ? 9.236 -6.991 7.582 1.00 94.62 115 SER A CA 1
ATOM 892 C C . SER A 1 115 ? 8.255 -7.744 8.489 1.00 94.62 115 SER A C 1
ATOM 894 O O . SER A 1 115 ? 8.258 -8.978 8.528 1.00 94.62 115 SER A O 1
ATOM 896 N N . GLN A 1 116 ? 7.394 -7.012 9.201 1.00 95.94 116 GLN A N 1
ATOM 897 C CA . GLN A 1 116 ? 6.368 -7.595 10.060 1.00 95.94 116 GLN A CA 1
ATOM 898 C C . GLN A 1 116 ? 5.066 -7.857 9.302 1.00 95.94 116 GLN A C 1
ATOM 900 O O . GLN A 1 116 ? 4.419 -8.871 9.559 1.00 95.94 116 GLN A O 1
ATOM 905 N N . VAL A 1 117 ? 4.720 -6.992 8.344 1.00 97.19 117 VAL A N 1
ATOM 906 C CA . VAL A 1 117 ? 3.505 -7.128 7.527 1.00 97.19 117 VAL A CA 1
ATOM 907 C C . VAL A 1 117 ? 3.610 -8.259 6.501 1.00 97.19 117 VAL A C 1
ATOM 909 O O . VAL A 1 117 ? 2.631 -8.969 6.307 1.00 97.19 117 VAL A O 1
ATOM 912 N N . ARG A 1 118 ? 4.777 -8.451 5.868 1.00 96.62 118 ARG A N 1
ATOM 913 C CA . ARG A 1 118 ? 5.042 -9.506 4.861 1.00 96.62 118 ARG A CA 1
ATOM 914 C C . ARG A 1 118 ? 3.891 -9.711 3.853 1.00 96.62 118 ARG A C 1
ATOM 916 O O . ARG A 1 118 ? 3.354 -10.816 3.782 1.00 96.62 118 ARG A O 1
ATOM 923 N N . PRO A 1 119 ? 3.487 -8.663 3.115 1.00 97.94 119 PRO A N 1
ATOM 924 C CA . PRO A 1 119 ? 2.389 -8.787 2.174 1.00 97.94 119 PRO A CA 1
ATOM 925 C C . PRO A 1 119 ? 2.787 -9.555 0.920 1.00 97.94 119 PRO A C 1
ATOM 927 O O . PRO A 1 119 ? 3.920 -9.450 0.460 1.00 97.94 119 PRO A O 1
ATOM 930 N N . GLU A 1 120 ? 1.824 -10.272 0.349 1.00 94.19 120 GLU A N 1
ATOM 931 C CA . GLU A 1 120 ? 1.920 -10.811 -1.011 1.00 94.19 120 GLU A CA 1
ATOM 932 C C . GLU A 1 120 ? 1.619 -9.702 -2.026 1.00 94.19 120 GLU A C 1
ATOM 934 O O . GLU A 1 120 ? 2.281 -9.593 -3.052 1.00 94.19 120 GLU A O 1
ATOM 939 N N . VAL A 1 121 ? 0.659 -8.828 -1.696 1.00 96.88 121 VAL A N 1
ATOM 940 C CA . VAL A 1 121 ? 0.188 -7.741 -2.562 1.00 96.88 121 VAL A CA 1
ATOM 941 C C . VAL A 1 121 ? 0.224 -6.405 -1.827 1.00 96.88 121 VAL A C 1
ATOM 943 O O . VAL A 1 121 ? -0.224 -6.298 -0.685 1.00 96.88 121 VAL A O 1
ATOM 946 N N . ALA A 1 122 ? 0.668 -5.349 -2.506 1.00 98.12 122 ALA A N 1
ATOM 947 C CA . ALA A 1 122 ? 0.602 -3.975 -2.022 1.00 98.12 122 ALA A CA 1
ATOM 948 C C . ALA A 1 122 ? -0.195 -3.078 -2.976 1.00 98.12 122 ALA A C 1
ATOM 950 O O . ALA A 1 122 ? 0.012 -3.103 -4.183 1.00 98.12 122 ALA A O 1
ATOM 951 N N . ILE A 1 123 ? -1.076 -2.235 -2.436 1.00 98.06 123 ILE A N 1
ATOM 952 C CA . ILE A 1 123 ? -1.832 -1.233 -3.194 1.00 98.06 123 ILE A CA 1
ATOM 953 C C . ILE A 1 123 ? -1.436 0.166 -2.736 1.00 98.06 123 ILE A C 1
ATOM 955 O O . ILE A 1 123 ? -1.689 0.555 -1.594 1.00 98.06 123 ILE A O 1
ATOM 959 N N . ILE A 1 124 ? -0.900 0.958 -3.655 1.00 97.31 124 ILE A N 1
ATOM 960 C CA . ILE A 1 124 ? -0.668 2.389 -3.475 1.00 97.31 124 ILE A CA 1
ATOM 961 C C . ILE A 1 124 ? -1.850 3.142 -4.080 1.00 97.31 124 ILE A C 1
ATOM 963 O O . ILE A 1 124 ? -2.079 3.112 -5.289 1.00 97.31 124 ILE A O 1
ATOM 967 N N . SER A 1 125 ? -2.601 3.856 -3.242 1.00 95.75 125 SER A N 1
ATOM 968 C CA . SER A 1 125 ? -3.599 4.797 -3.760 1.00 95.75 125 SER A CA 1
ATOM 969 C C . SER A 1 125 ? -2.956 6.149 -3.945 1.00 95.75 125 SER A C 1
ATOM 971 O O . SER A 1 125 ? -2.583 6.776 -2.964 1.00 95.75 125 SER A O 1
ATOM 973 N N . VAL A 1 126 ? -2.844 6.581 -5.186 1.00 93.62 126 VAL A N 1
ATOM 974 C CA . VAL A 1 126 ? -2.228 7.836 -5.601 1.00 93.62 126 VAL A CA 1
ATOM 975 C C . VAL A 1 126 ? -2.922 8.320 -6.875 1.00 93.62 126 VAL A C 1
ATOM 977 O O . VAL A 1 126 ? -3.460 7.511 -7.637 1.00 93.62 126 VAL A O 1
ATOM 980 N N . GLY A 1 127 ? -2.989 9.637 -7.061 1.00 88.62 127 GLY A N 1
ATOM 981 C CA . GLY A 1 127 ? -3.631 10.249 -8.224 1.00 88.62 127 GLY A CA 1
ATOM 982 C C . GLY A 1 127 ? -2.717 10.300 -9.449 1.00 88.62 127 GLY A C 1
ATOM 983 O O . GLY A 1 127 ? -1.502 10.436 -9.322 1.00 88.62 127 GLY A O 1
ATOM 984 N N . GLU A 1 128 ? -3.305 10.234 -10.641 1.00 83.56 128 GLU A N 1
ATOM 985 C CA . GLU A 1 128 ? -2.596 10.519 -11.892 1.00 83.56 128 GLU A CA 1
ATOM 986 C C . GLU A 1 128 ? -2.123 11.984 -11.905 1.00 83.56 128 GLU A C 1
ATOM 988 O O . GLU A 1 128 ? -2.861 12.883 -11.502 1.00 83.56 128 GLU A O 1
ATOM 993 N N . GLY A 1 129 ? -0.873 12.229 -12.312 1.00 74.94 129 GLY A N 1
ATOM 994 C CA . GLY A 1 129 ? -0.281 13.573 -12.286 1.00 74.94 129 GLY A CA 1
ATOM 995 C C . GLY A 1 129 ? -0.023 14.129 -10.878 1.00 74.94 129 GLY A C 1
ATOM 996 O O . GLY A 1 129 ? 0.074 15.344 -10.712 1.00 74.94 129 GLY A O 1
ATOM 997 N N . ASN A 1 130 ? 0.072 13.263 -9.863 1.00 78.50 130 ASN A N 1
ATOM 998 C CA . ASN A 1 130 ? 0.316 13.663 -8.482 1.00 78.50 130 ASN A CA 1
ATOM 999 C C . ASN A 1 130 ? 1.571 14.547 -8.322 1.00 78.50 130 ASN A C 1
ATOM 1001 O O . ASN A 1 130 ? 2.691 14.110 -8.582 1.00 78.50 130 ASN A O 1
ATOM 1005 N N . THR A 1 131 ? 1.396 15.762 -7.800 1.00 80.19 131 THR A N 1
ATOM 1006 C CA . THR A 1 131 ? 2.483 16.731 -7.582 1.00 80.19 131 THR A CA 1
ATOM 1007 C C . THR A 1 131 ? 3.197 16.580 -6.239 1.00 80.19 131 THR A C 1
ATOM 1009 O O . THR A 1 131 ? 4.208 17.240 -6.022 1.00 80.19 131 THR A O 1
ATOM 1012 N N . TYR A 1 132 ? 2.709 15.726 -5.331 1.00 80.56 132 TYR A N 1
ATOM 1013 C CA . TYR A 1 132 ? 3.336 15.503 -4.017 1.00 80.56 132 TYR A CA 1
ATOM 1014 C C . TYR A 1 132 ? 4.630 14.672 -4.085 1.00 80.56 132 TYR A C 1
ATOM 1016 O O . TYR A 1 132 ? 5.301 14.493 -3.074 1.00 80.56 132 TYR A O 1
ATOM 1024 N N . GLY A 1 133 ? 4.991 14.143 -5.261 1.00 83.38 133 GLY A N 1
ATOM 1025 C CA . GLY A 1 133 ? 6.167 13.278 -5.414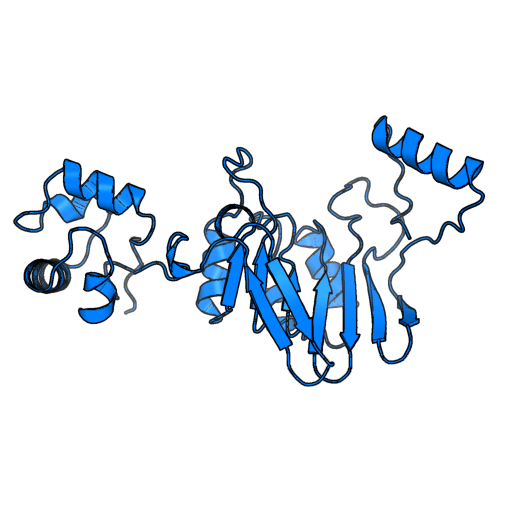 1.00 83.38 133 GLY A CA 1
ATOM 1026 C C . GLY A 1 133 ? 5.961 11.869 -4.848 1.00 83.38 133 GLY A C 1
ATOM 1027 O O . GLY A 1 133 ? 6.925 11.192 -4.497 1.00 83.38 133 GLY A O 1
ATOM 1028 N N . HIS A 1 134 ? 4.704 11.430 -4.731 1.00 90.44 134 HIS A N 1
ATOM 1029 C CA . HIS A 1 134 ? 4.349 10.065 -4.342 1.00 90.44 134 HIS A CA 1
ATOM 1030 C C . HIS A 1 134 ? 3.875 9.254 -5.559 1.00 90.44 134 HIS A C 1
ATOM 1032 O O . HIS A 1 134 ? 3.247 9.834 -6.450 1.00 90.44 134 HIS A O 1
ATOM 1038 N N . PRO A 1 135 ? 4.103 7.929 -5.581 1.00 92.25 135 PRO A N 1
ATOM 1039 C CA . PRO A 1 135 ? 4.878 7.177 -4.599 1.00 92.25 135 PRO A CA 1
ATOM 1040 C C . PRO A 1 135 ? 6.373 7.458 -4.735 1.00 92.25 135 PRO A C 1
ATOM 1042 O O . PRO A 1 135 ? 6.883 7.650 -5.834 1.00 92.25 135 PRO A O 1
ATOM 1045 N N . HIS A 1 136 ? 7.072 7.481 -3.606 1.00 89.12 136 HIS A N 1
ATOM 1046 C CA . HIS A 1 136 ? 8.503 7.734 -3.579 1.00 89.12 136 HIS A CA 1
ATOM 1047 C C . HIS A 1 136 ? 9.281 6.471 -3.985 1.00 89.12 136 HIS A C 1
ATOM 1049 O O . HIS A 1 136 ? 8.977 5.376 -3.503 1.00 89.12 136 HIS A O 1
ATOM 1055 N N . ASP A 1 137 ? 10.338 6.620 -4.791 1.00 83.75 137 ASP A N 1
ATOM 1056 C CA . ASP A 1 137 ? 11.165 5.511 -5.306 1.00 83.75 137 ASP A CA 1
ATOM 1057 C C . ASP A 1 137 ? 11.668 4.569 -4.203 1.00 83.75 137 ASP A C 1
ATOM 1059 O O . ASP A 1 137 ? 11.650 3.352 -4.357 1.00 83.75 137 ASP A O 1
ATOM 1063 N N . LEU A 1 138 ? 12.044 5.125 -3.048 1.00 84.56 138 LEU A N 1
ATOM 1064 C CA . LEU A 1 138 ? 12.417 4.357 -1.853 1.00 84.56 138 LEU A CA 1
ATOM 1065 C C . LEU A 1 138 ? 11.348 3.336 -1.417 1.00 84.56 138 LEU A C 1
ATOM 1067 O O . LEU A 1 138 ? 11.691 2.214 -1.050 1.00 84.56 138 LEU A O 1
ATOM 1071 N N . VAL A 1 139 ? 10.063 3.704 -1.433 1.00 91.94 139 VAL A N 1
ATOM 1072 C CA . VAL A 1 139 ? 8.970 2.799 -1.034 1.00 91.94 139 VAL A CA 1
ATOM 1073 C C . VAL A 1 139 ? 8.768 1.717 -2.089 1.00 91.94 139 VAL A C 1
ATOM 1075 O O . VAL A 1 139 ? 8.632 0.545 -1.742 1.00 91.94 139 VAL A O 1
ATOM 1078 N N . ILE A 1 140 ? 8.832 2.091 -3.370 1.00 91.62 140 ILE A N 1
ATOM 1079 C CA . ILE A 1 140 ? 8.775 1.146 -4.492 1.00 91.62 140 ILE A CA 1
ATOM 1080 C C . ILE A 1 140 ? 9.908 0.119 -4.385 1.00 91.62 140 ILE A C 1
ATOM 1082 O O . ILE A 1 140 ? 9.653 -1.082 -4.443 1.00 91.62 140 ILE A O 1
ATOM 1086 N N . ALA A 1 141 ? 11.139 0.571 -4.136 1.00 78.75 141 ALA A N 1
ATOM 1087 C CA . ALA A 1 141 ? 12.302 -0.296 -3.974 1.00 78.75 141 ALA A CA 1
ATOM 1088 C C . ALA A 1 141 ? 12.156 -1.254 -2.779 1.00 78.75 141 ALA A C 1
ATOM 1090 O O . ALA A 1 141 ? 12.474 -2.435 -2.894 1.00 78.75 141 ALA A O 1
ATOM 1091 N N . ARG A 1 142 ? 11.621 -0.788 -1.639 1.00 90.31 142 ARG A N 1
ATOM 1092 C CA . ARG A 1 142 ? 11.380 -1.641 -0.457 1.00 90.31 142 ARG A CA 1
ATOM 1093 C C . ARG A 1 142 ? 10.379 -2.766 -0.722 1.00 90.31 142 ARG A C 1
ATOM 1095 O O . ARG A 1 142 ? 10.562 -3.860 -0.180 1.00 90.31 142 ARG A O 1
ATOM 1102 N N . LEU A 1 143 ? 9.329 -2.480 -1.496 1.00 91.50 143 LEU A N 1
ATOM 1103 C CA . LEU A 1 143 ? 8.306 -3.448 -1.900 1.00 91.50 143 LEU A CA 1
ATOM 1104 C C . LEU A 1 143 ? 8.870 -4.438 -2.929 1.00 91.50 143 LEU A C 1
ATOM 1106 O O . LEU A 1 143 ? 8.732 -5.646 -2.751 1.00 91.50 143 LEU A O 1
ATOM 1110 N N . ALA A 1 144 ? 9.590 -3.938 -3.937 1.00 82.06 144 ALA A N 1
ATOM 1111 C CA . ALA A 1 144 ? 10.233 -4.759 -4.962 1.00 82.06 144 ALA A CA 1
ATOM 1112 C C . ALA A 1 144 ? 11.272 -5.727 -4.370 1.00 82.06 144 ALA A C 1
ATOM 1114 O O . ALA A 1 144 ? 11.259 -6.912 -4.693 1.00 82.06 144 ALA A O 1
ATOM 1115 N N . ALA A 1 145 ? 12.103 -5.264 -3.429 1.00 78.81 145 ALA A N 1
ATOM 1116 C CA . ALA A 1 145 ? 13.098 -6.087 -2.732 1.00 78.81 145 ALA A CA 1
ATOM 1117 C C . ALA A 1 145 ? 12.492 -7.231 -1.893 1.00 78.81 145 ALA A C 1
ATOM 1119 O O . ALA A 1 145 ? 13.214 -8.098 -1.412 1.00 78.81 145 ALA A O 1
ATOM 1120 N N . ARG A 1 146 ? 11.172 -7.221 -1.676 1.00 85.00 146 ARG A N 1
ATOM 1121 C CA . ARG A 1 146 ? 10.422 -8.271 -0.971 1.00 85.00 146 ARG A CA 1
ATOM 1122 C C . ARG A 1 146 ? 9.530 -9.087 -1.909 1.00 85.00 146 ARG A C 1
ATOM 1124 O O . ARG A 1 146 ? 8.732 -9.874 -1.416 1.00 85.00 146 ARG A O 1
ATOM 1131 N N . HIS A 1 147 ? 9.664 -8.899 -3.224 1.00 86.31 147 HIS A N 1
ATOM 1132 C CA . HIS A 1 147 ? 8.851 -9.557 -4.251 1.00 86.31 147 HIS A CA 1
ATOM 1133 C C . HIS A 1 147 ? 7.340 -9.376 -4.034 1.00 86.31 147 HIS A C 1
ATOM 1135 O O . HIS A 1 147 ? 6.566 -10.305 -4.235 1.00 86.31 147 HIS A O 1
ATOM 1141 N N . VAL A 1 148 ? 6.932 -8.183 -3.589 1.00 89.31 148 VAL A N 1
ATOM 1142 C CA . VAL A 1 148 ? 5.518 -7.853 -3.380 1.00 89.31 148 VAL A CA 1
ATOM 1143 C C . VAL A 1 148 ? 4.882 -7.452 -4.707 1.00 89.31 148 VAL A C 1
ATOM 1145 O O . VAL A 1 148 ? 5.380 -6.542 -5.377 1.00 89.31 148 VAL A O 1
ATOM 1148 N N . ASP A 1 149 ? 3.745 -8.058 -5.041 1.00 88.69 149 ASP A N 1
ATOM 1149 C CA . ASP A 1 149 ? 2.951 -7.676 -6.206 1.00 88.69 149 ASP A CA 1
ATOM 1150 C C . ASP A 1 149 ? 2.321 -6.302 -5.971 1.00 88.69 149 ASP A C 1
ATOM 1152 O O . ASP A 1 149 ? 1.442 -6.113 -5.126 1.00 88.69 149 ASP A O 1
ATOM 1156 N N . LEU A 1 150 ? 2.800 -5.305 -6.705 1.00 93.69 150 LEU A N 1
ATOM 1157 C CA . LEU A 1 150 ? 2.447 -3.914 -6.470 1.00 93.69 150 LEU A CA 1
ATOM 1158 C C . LEU A 1 150 ? 1.371 -3.434 -7.446 1.00 93.69 150 LEU A C 1
ATOM 1160 O O . LEU A 1 150 ? 1.547 -3.497 -8.648 1.00 93.69 150 LEU A O 1
ATOM 1164 N N . TYR A 1 151 ? 0.304 -2.829 -6.940 1.00 94.31 151 TYR A N 1
ATOM 1165 C CA . TYR A 1 151 ? -0.706 -2.143 -7.739 1.00 94.31 151 TYR A CA 1
ATOM 1166 C C . TYR A 1 151 ? -0.777 -0.670 -7.338 1.00 94.31 151 TYR A C 1
ATOM 1168 O O . TYR A 1 151 ? -0.657 -0.307 -6.168 1.00 94.31 151 TYR A O 1
ATOM 1176 N N . ARG A 1 152 ? -1.000 0.205 -8.316 1.00 93.94 152 ARG A N 1
ATOM 1177 C CA . ARG A 1 152 ? -1.117 1.659 -8.113 1.00 93.94 152 ARG A CA 1
ATOM 1178 C C . ARG A 1 152 ? -2.353 2.211 -8.802 1.00 93.94 152 ARG A C 1
ATOM 1180 O O . ARG A 1 152 ? -2.564 1.883 -9.964 1.00 93.94 152 ARG A O 1
ATOM 1187 N N . THR A 1 153 ? -3.147 3.045 -8.135 1.00 94.31 153 THR A N 1
ATOM 1188 C CA . THR A 1 153 ? -4.415 3.540 -8.712 1.00 94.31 153 THR A CA 1
ATOM 1189 C C . THR A 1 153 ? -4.241 4.554 -9.843 1.00 94.31 153 THR A C 1
ATOM 1191 O O . THR A 1 153 ? -5.111 4.648 -10.700 1.00 94.31 153 THR A O 1
ATOM 1194 N N . ASP A 1 154 ? -3.136 5.298 -9.883 1.00 90.75 154 ASP A N 1
ATOM 1195 C CA . ASP A 1 154 ? -2.821 6.211 -10.992 1.00 90.75 154 ASP A CA 1
ATOM 1196 C C . ASP A 1 154 ? -2.559 5.451 -12.297 1.00 90.75 154 ASP A C 1
ATOM 1198 O O . ASP A 1 154 ? -2.972 5.862 -13.380 1.00 90.75 154 ASP A O 1
ATOM 1202 N N . MET A 1 155 ? -1.923 4.292 -12.172 1.00 89.00 155 MET A N 1
ATOM 1203 C CA . MET A 1 155 ? -1.584 3.433 -13.293 1.00 89.00 155 MET A CA 1
ATOM 1204 C C . MET A 1 155 ? -2.726 2.480 -13.628 1.00 89.00 155 MET A C 1
ATOM 1206 O O . MET A 1 155 ? -3.202 2.471 -14.751 1.00 89.00 155 MET A O 1
ATOM 1210 N N . HIS A 1 156 ? -3.218 1.725 -12.654 1.00 91.81 156 HIS A N 1
ATOM 1211 C CA . HIS A 1 156 ? -4.150 0.612 -12.848 1.00 91.81 156 HIS A CA 1
ATOM 1212 C C . HIS A 1 156 ? -5.625 1.038 -12.751 1.00 91.81 156 HIS A C 1
ATOM 1214 O O . HIS A 1 156 ? -6.527 0.229 -12.969 1.00 91.81 156 HIS A O 1
ATOM 1220 N N . GLY A 1 157 ? -5.891 2.308 -12.425 1.00 91.12 157 GLY A N 1
ATOM 1221 C CA . GLY A 1 157 ? -7.235 2.824 -12.177 1.00 91.12 157 GLY A CA 1
ATOM 1222 C C . GLY A 1 157 ? -7.862 2.206 -10.927 1.00 91.12 157 GLY A C 1
ATOM 1223 O O . GLY A 1 157 ? -7.205 2.021 -9.899 1.00 91.12 157 GLY A O 1
ATOM 1224 N N . HIS A 1 158 ? -9.154 1.888 -10.999 1.00 91.19 158 HIS A N 1
ATOM 1225 C CA . HIS A 1 158 ? -9.832 1.169 -9.922 1.00 91.19 158 HIS A CA 1
ATOM 1226 C C . HIS A 1 158 ? -9.270 -0.248 -9.767 1.00 91.19 158 HIS A C 1
ATOM 1228 O O . HIS A 1 158 ? -9.206 -0.994 -10.740 1.00 91.19 158 HIS A O 1
ATOM 1234 N N . ILE A 1 159 ? -8.907 -0.617 -8.537 1.00 93.88 159 ILE A N 1
ATOM 1235 C CA . ILE A 1 159 ? -8.421 -1.953 -8.176 1.00 93.88 159 ILE A CA 1
ATOM 1236 C C . ILE A 1 159 ? -9.483 -2.612 -7.300 1.00 93.88 159 ILE A C 1
ATOM 1238 O O . ILE A 1 159 ? -9.871 -2.053 -6.271 1.00 93.88 159 ILE A O 1
ATOM 1242 N N . ILE A 1 160 ? -9.958 -3.788 -7.703 1.00 94.31 160 ILE A N 1
ATOM 1243 C CA . ILE A 1 160 ? -10.967 -4.561 -6.982 1.00 94.31 160 ILE A CA 1
ATOM 1244 C C . ILE A 1 160 ? -10.347 -5.880 -6.540 1.00 94.31 160 ILE A C 1
ATOM 1246 O O . ILE A 1 160 ? -9.881 -6.659 -7.366 1.00 94.31 160 ILE A O 1
ATOM 1250 N N . ILE A 1 161 ? -10.389 -6.146 -5.234 1.00 92.88 161 ILE A N 1
ATOM 1251 C CA . ILE A 1 161 ? -10.033 -7.447 -4.667 1.00 92.88 161 ILE A CA 1
ATOM 1252 C C . ILE A 1 161 ? -11.320 -8.183 -4.317 1.00 92.88 161 ILE A C 1
ATOM 1254 O O . ILE A 1 161 ? -12.152 -7.665 -3.569 1.00 92.88 161 ILE A O 1
ATOM 1258 N N . ARG A 1 162 ? -11.472 -9.401 -4.835 1.00 90.31 162 ARG A N 1
ATOM 1259 C CA . ARG A 1 162 ? -12.554 -10.321 -4.461 1.00 90.31 162 ARG A CA 1
ATOM 1260 C C . ARG A 1 162 ? -11.962 -11.515 -3.740 1.00 90.31 162 ARG A C 1
ATOM 1262 O O . ARG A 1 162 ? -10.966 -12.062 -4.197 1.00 90.31 162 ARG A O 1
ATOM 1269 N N . THR A 1 163 ? -12.566 -11.916 -2.628 1.00 90.31 163 THR A N 1
ATOM 1270 C CA . THR A 1 163 ? -12.100 -13.052 -1.829 1.00 90.31 163 THR A CA 1
ATOM 1271 C C . THR A 1 163 ? -13.264 -13.766 -1.152 1.00 90.31 163 THR A C 1
ATOM 1273 O O . THR A 1 163 ? -14.247 -13.133 -0.769 1.00 90.31 163 THR A O 1
ATOM 1276 N N . ASP A 1 164 ? -13.130 -15.080 -0.995 1.00 85.12 164 ASP A N 1
ATOM 1277 C CA . ASP A 1 164 ? -13.979 -15.940 -0.160 1.00 85.12 164 ASP A CA 1
ATOM 1278 C C . ASP A 1 164 ? -13.322 -16.256 1.204 1.00 85.12 164 ASP A C 1
ATOM 1280 O O . ASP A 1 164 ? -13.774 -17.126 1.947 1.00 85.12 164 ASP A O 1
ATOM 1284 N N . GLY A 1 165 ? -12.208 -15.583 1.509 1.00 86.25 165 GLY A N 1
ATOM 1285 C CA . GLY A 1 165 ? -11.376 -15.795 2.688 1.00 86.25 165 GLY A CA 1
ATOM 1286 C C . GLY A 1 165 ? -10.383 -16.958 2.573 1.00 86.25 165 GLY A C 1
ATOM 1287 O O . GLY A 1 165 ? -9.498 -17.077 3.414 1.00 86.25 165 GLY A O 1
ATOM 1288 N N . ASN A 1 166 ? -10.449 -17.800 1.543 1.00 80.81 166 ASN A N 1
ATOM 1289 C CA . ASN A 1 166 ? -9.442 -18.837 1.282 1.00 80.81 166 ASN A CA 1
ATOM 1290 C C . ASN A 1 166 ? -8.538 -18.482 0.104 1.00 80.81 166 ASN A C 1
ATOM 1292 O O . ASN A 1 166 ? -7.336 -18.729 0.166 1.00 80.81 166 ASN A O 1
ATOM 1296 N N . ALA A 1 167 ? -9.121 -17.909 -0.943 1.00 77.06 167 ALA A N 1
ATOM 1297 C CA . ALA A 1 167 ? -8.435 -17.409 -2.121 1.00 77.06 167 ALA A CA 1
ATOM 1298 C C . ALA A 1 167 ? -8.886 -15.976 -2.416 1.00 77.06 167 ALA A C 1
ATOM 1300 O O . ALA A 1 167 ? -9.921 -15.505 -1.929 1.00 77.06 167 ALA A O 1
ATOM 1301 N N . PHE A 1 168 ? -8.111 -15.265 -3.226 1.00 90.06 168 PHE A N 1
ATOM 1302 C CA . PHE A 1 168 ? -8.490 -13.949 -3.717 1.00 90.06 168 PHE A CA 1
ATOM 1303 C C . PHE A 1 168 ? -8.100 -13.779 -5.185 1.00 90.06 168 PHE A C 1
ATOM 1305 O O . PHE A 1 168 ? -7.232 -14.478 -5.700 1.00 90.06 168 PHE A O 1
ATOM 1312 N N . MET A 1 169 ? -8.764 -12.842 -5.851 1.00 81.19 169 MET A N 1
ATOM 1313 C CA . MET A 1 169 ? -8.444 -12.388 -7.201 1.00 81.19 169 MET A CA 1
ATOM 1314 C C . MET A 1 169 ? -8.419 -10.864 -7.235 1.00 81.19 169 MET A C 1
ATOM 1316 O O . MET A 1 169 ? -9.135 -10.207 -6.471 1.00 81.19 169 MET A O 1
ATOM 1320 N N . ILE A 1 170 ? -7.604 -10.319 -8.134 1.00 88.38 170 ILE A N 1
ATOM 1321 C CA . ILE A 1 170 ? -7.450 -8.880 -8.335 1.00 88.38 170 ILE A CA 1
ATOM 1322 C C . ILE A 1 170 ? -7.882 -8.536 -9.753 1.00 88.38 170 ILE A C 1
ATOM 1324 O O . ILE A 1 170 ? -7.458 -9.170 -10.714 1.00 88.38 170 ILE A O 1
ATOM 1328 N N . GLU A 1 171 ? -8.716 -7.512 -9.870 1.00 86.56 171 GLU A N 1
ATOM 1329 C CA . GLU A 1 171 ? -9.091 -6.889 -11.135 1.00 86.56 171 GLU A CA 1
ATOM 1330 C C . GLU A 1 171 ? -8.665 -5.423 -11.110 1.00 86.56 171 GLU A C 1
ATOM 1332 O O . GLU A 1 171 ? -8.885 -4.727 -10.115 1.00 86.56 171 GLU A O 1
ATOM 1337 N N . SER A 1 172 ? -8.093 -4.939 -12.209 1.00 89.75 172 SER A N 1
ATOM 1338 C CA . SER A 1 172 ? -7.783 -3.525 -12.405 1.00 89.75 172 SER A CA 1
ATOM 1339 C C . SER A 1 172 ? -8.510 -2.955 -13.619 1.00 89.75 172 SER A C 1
ATOM 1341 O O . SER A 1 172 ? -8.753 -3.654 -14.600 1.00 89.75 172 SER A O 1
ATOM 1343 N N . GLN A 1 173 ? -8.863 -1.670 -13.559 1.00 84.56 173 GLN A N 1
ATOM 1344 C CA . GLN A 1 173 ? -9.532 -0.968 -14.658 1.00 84.56 173 GLN A CA 1
ATOM 1345 C C . GLN A 1 173 ? -8.638 -0.836 -15.898 1.00 84.56 173 GLN A C 1
ATOM 1347 O O . GLN A 1 173 ? -9.128 -0.940 -17.019 1.00 84.56 173 GLN A O 1
ATOM 1352 N N . LYS A 1 174 ? -7.348 -0.565 -15.693 1.00 78.50 174 LYS A N 1
ATOM 1353 C CA . LYS A 1 174 ? -6.321 -0.542 -16.740 1.00 78.50 174 LYS A CA 1
ATOM 1354 C C . LYS A 1 174 ? -5.492 -1.823 -16.590 1.00 78.50 174 LYS A C 1
ATOM 1356 O O . LYS A 1 174 ? -5.156 -2.193 -15.459 1.00 78.50 174 LYS A O 1
ATOM 1361 N N . ALA A 1 175 ? -5.238 -2.539 -17.688 1.00 59.78 175 ALA A N 1
ATOM 1362 C CA . ALA A 1 175 ? -4.504 -3.802 -17.638 1.00 59.78 175 ALA A CA 1
ATOM 1363 C C . ALA A 1 175 ? -3.079 -3.570 -17.118 1.00 59.78 175 ALA A C 1
ATOM 1365 O O . ALA A 1 175 ? -2.493 -2.524 -17.379 1.00 59.78 175 ALA A O 1
ATOM 1366 N N . VAL A 1 176 ? -2.507 -4.555 -16.422 1.00 56.31 176 VAL A N 1
ATOM 1367 C CA . VAL A 1 176 ? -1.123 -4.472 -15.915 1.00 56.31 176 VAL A CA 1
ATOM 1368 C C . VAL A 1 176 ? -0.116 -4.276 -17.064 1.00 56.31 176 VAL A C 1
ATOM 1370 O O . VAL A 1 176 ? 0.913 -3.632 -16.885 1.00 56.31 176 VAL A O 1
ATOM 1373 N N . GLU A 1 177 ? -0.437 -4.764 -18.267 1.00 49.38 177 GLU A N 1
ATOM 1374 C CA . GLU A 1 177 ? 0.355 -4.552 -19.489 1.00 49.38 177 GLU A CA 1
ATOM 1375 C C . GLU A 1 177 ? 0.253 -3.120 -20.047 1.00 49.38 177 GLU A C 1
ATOM 1377 O O . GLU A 1 177 ? 1.213 -2.629 -20.638 1.00 49.38 177 GLU A O 1
ATOM 1382 N N . ASP A 1 178 ? -0.867 -2.427 -19.811 1.00 41.41 178 ASP A N 1
ATOM 1383 C CA . ASP A 1 178 ? -1.097 -1.034 -20.237 1.00 41.41 178 ASP A CA 1
ATOM 1384 C C . ASP A 1 178 ? -0.475 -0.012 -19.270 1.00 41.41 178 ASP A C 1
ATOM 1386 O O . ASP A 1 178 ? -0.541 1.204 -19.474 1.00 41.41 178 ASP A O 1
ATOM 1390 N N . THR A 1 179 ? 0.127 -0.499 -18.188 1.00 44.16 179 THR A N 1
ATOM 1391 C CA . THR A 1 179 ? 0.709 0.301 -17.121 1.00 44.16 179 THR A CA 1
ATOM 1392 C C . THR A 1 179 ? 2.206 0.085 -17.063 1.00 44.16 179 THR A C 1
ATOM 1394 O O . THR A 1 179 ? 2.669 -1.049 -17.091 1.00 44.16 179 THR A O 1
ATOM 1397 N N . PHE A 1 180 ? 2.960 1.186 -16.984 1.00 42.78 180 PHE A N 1
ATOM 1398 C CA . PHE A 1 180 ? 4.412 1.207 -16.784 1.00 42.78 180 PHE A CA 1
ATOM 1399 C C . PHE A 1 180 ? 4.890 0.020 -15.927 1.00 42.78 180 PHE A C 1
ATOM 1401 O O . PHE A 1 180 ? 4.328 -0.210 -14.856 1.00 42.78 180 PHE A O 1
ATOM 1408 N N . PRO A 1 181 ? 5.882 -0.775 -16.343 1.00 44.06 181 PRO A N 1
ATOM 1409 C CA . PRO A 1 181 ? 6.032 -2.064 -15.694 1.00 44.06 181 PRO A CA 1
ATOM 1410 C C . PRO A 1 181 ? 6.576 -1.940 -14.270 1.00 44.06 181 PRO A C 1
ATOM 1412 O O . PRO A 1 181 ? 7.553 -1.247 -13.996 1.00 44.06 181 PRO A O 1
ATOM 1415 N N . LEU A 1 182 ? 5.930 -2.675 -13.367 1.00 48.25 182 LEU A N 1
ATOM 1416 C CA . LEU A 1 182 ? 6.211 -2.782 -11.931 1.00 48.25 182 LEU A CA 1
ATOM 1417 C C . LEU A 1 182 ? 7.534 -3.491 -11.599 1.00 48.25 182 LEU A C 1
ATOM 1419 O O . LEU A 1 182 ? 7.853 -3.694 -10.431 1.00 48.25 182 LEU A O 1
ATOM 1423 N N . TYR A 1 183 ? 8.316 -3.851 -12.613 1.00 58.38 183 TYR A N 1
ATOM 1424 C CA . TYR A 1 183 ? 9.684 -4.316 -12.470 1.00 58.38 183 TYR A CA 1
ATOM 1425 C C . TYR A 1 183 ? 10.591 -3.259 -13.105 1.00 58.38 183 TYR A C 1
ATOM 1427 O O . TYR A 1 183 ? 10.607 -3.083 -14.322 1.00 58.38 183 TYR A O 1
ATOM 1435 N N . ARG A 1 184 ? 11.334 -2.513 -12.282 1.00 73.62 184 ARG A N 1
ATOM 1436 C CA . ARG A 1 184 ? 12.427 -1.692 -12.807 1.00 73.62 184 ARG A CA 1
ATOM 1437 C C . ARG A 1 184 ? 13.604 -2.615 -13.121 1.00 73.62 184 ARG A C 1
ATOM 1439 O O . ARG A 1 184 ? 13.873 -3.560 -12.386 1.00 73.62 184 ARG A O 1
ATOM 1446 N N . ILE A 1 185 ? 14.275 -2.366 -14.232 1.00 81.81 185 ILE A N 1
ATOM 1447 C CA . ILE A 1 185 ? 15.367 -3.174 -14.762 1.00 81.81 185 ILE A CA 1
ATOM 1448 C C . ILE A 1 185 ? 16.668 -2.452 -14.418 1.00 81.81 185 ILE A C 1
ATOM 1450 O O . ILE A 1 185 ? 16.922 -1.359 -14.931 1.00 81.81 185 ILE A O 1
ATOM 1454 N N . GLY A 1 186 ? 17.467 -3.057 -13.538 1.00 90.06 186 GLY A N 1
ATOM 1455 C CA . GLY A 1 186 ? 18.799 -2.566 -13.201 1.00 90.06 186 GLY A CA 1
ATOM 1456 C C . GLY A 1 186 ? 19.714 -2.718 -14.406 1.00 90.06 186 GLY A C 1
ATOM 1457 O O . GLY A 1 186 ? 19.972 -3.834 -14.860 1.00 90.06 186 GLY A O 1
ATOM 1458 N N . ILE A 1 187 ? 20.163 -1.610 -14.992 1.00 94.25 187 ILE A N 1
ATOM 1459 C CA . ILE A 1 187 ? 20.967 -1.666 -16.217 1.00 94.25 187 ILE A CA 1
ATOM 1460 C C . ILE A 1 187 ? 22.329 -2.328 -15.983 1.00 94.25 187 ILE A C 1
ATOM 1462 O O . ILE A 1 187 ? 22.911 -2.805 -16.955 1.00 94.25 187 ILE A O 1
ATOM 1466 N N . ASN A 1 188 ? 22.816 -2.418 -14.743 1.00 92.38 188 ASN A N 1
ATOM 1467 C CA . ASN A 1 188 ? 24.091 -3.045 -14.400 1.00 92.38 188 ASN A CA 1
ATOM 1468 C C . ASN A 1 188 ? 23.954 -4.523 -13.983 1.00 92.38 188 ASN A C 1
ATOM 1470 O O . ASN A 1 188 ? 24.858 -5.300 -14.284 1.00 92.38 188 ASN A O 1
ATOM 1474 N N . SER A 1 189 ? 22.831 -4.960 -13.406 1.00 87.94 189 SER A N 1
ATOM 1475 C CA . SER A 1 189 ? 22.634 -6.367 -12.989 1.00 87.94 189 SER A CA 1
ATOM 1476 C C . SER A 1 189 ? 21.767 -7.213 -13.924 1.00 87.94 189 SER A C 1
ATOM 1478 O O . SER A 1 189 ? 21.974 -8.421 -14.010 1.00 87.94 189 SER A O 1
ATOM 1480 N N . ALA A 1 190 ? 20.817 -6.619 -14.653 1.00 87.25 190 ALA A N 1
ATOM 1481 C CA . ALA A 1 190 ? 19.784 -7.379 -15.361 1.00 87.25 190 ALA A CA 1
ATOM 1482 C C . ALA A 1 190 ? 20.340 -8.332 -16.435 1.00 87.25 190 ALA A C 1
ATOM 1484 O O . ALA A 1 190 ? 21.322 -8.023 -17.115 1.00 87.25 190 ALA A O 1
ATOM 1485 N N . ASP A 1 191 ? 19.684 -9.469 -16.644 1.00 89.50 191 ASP A N 1
ATOM 1486 C CA . ASP A 1 191 ? 20.033 -10.395 -17.721 1.00 89.50 191 ASP A CA 1
ATOM 1487 C C . ASP A 1 191 ? 19.543 -9.907 -19.105 1.00 89.50 191 ASP A C 1
ATOM 1489 O O . ASP A 1 191 ? 18.764 -8.958 -19.231 1.00 89.50 191 ASP A O 1
ATOM 1493 N N . GLU A 1 192 ? 19.995 -10.564 -20.180 1.00 91.19 192 GLU A N 1
ATOM 1494 C CA . GLU A 1 192 ? 19.629 -10.202 -21.560 1.00 91.19 192 GLU A CA 1
ATOM 1495 C C . GLU A 1 192 ? 18.104 -10.219 -21.784 1.00 91.19 192 GLU A C 1
ATOM 1497 O O . GLU A 1 192 ? 17.567 -9.363 -22.490 1.00 91.19 192 GLU A O 1
ATOM 1502 N N . SER A 1 193 ? 17.388 -11.164 -21.166 1.00 81.31 193 SER A N 1
ATOM 1503 C CA . SER A 1 193 ? 15.936 -11.311 -21.319 1.00 81.31 193 SER A CA 1
ATOM 1504 C C . SER A 1 193 ? 15.167 -10.173 -20.649 1.00 81.31 193 SER A C 1
ATOM 1506 O O . SER A 1 193 ? 14.154 -9.712 -21.176 1.00 81.31 193 SER A O 1
ATOM 1508 N N . GLN A 1 194 ? 15.668 -9.690 -19.512 1.00 82.06 194 GLN A N 1
ATOM 1509 C CA . GLN A 1 194 ? 15.124 -8.557 -18.779 1.00 82.06 194 GLN A CA 1
ATOM 1510 C C . GLN A 1 194 ? 15.405 -7.251 -19.523 1.00 82.06 194 GLN A C 1
ATOM 1512 O O . GLN A 1 194 ? 14.481 -6.471 -19.737 1.00 82.06 194 GLN A O 1
ATOM 1517 N N . LEU A 1 195 ? 16.637 -7.040 -19.998 1.00 92.12 195 LEU A N 1
ATOM 1518 C CA . LEU A 1 195 ? 17.026 -5.834 -20.740 1.00 92.12 195 LEU A CA 1
ATOM 1519 C C . LEU A 1 195 ? 16.224 -5.634 -22.026 1.00 92.12 195 LEU A C 1
ATOM 1521 O O . LEU A 1 195 ? 15.863 -4.503 -22.342 1.00 92.12 195 LEU A O 1
ATOM 1525 N N . LYS A 1 196 ? 15.892 -6.718 -22.738 1.00 91.50 196 LYS A N 1
ATOM 1526 C CA . LYS A 1 196 ? 15.076 -6.681 -23.968 1.00 91.50 196 LYS A CA 1
ATOM 1527 C C . LYS A 1 196 ? 13.663 -6.123 -23.766 1.00 91.50 196 LYS A C 1
ATOM 1529 O O . LYS A 1 196 ? 12.951 -5.893 -24.740 1.00 91.50 196 LYS A O 1
ATOM 1534 N N . LYS A 1 197 ? 13.238 -5.925 -22.516 1.00 83.00 197 LYS A N 1
ATOM 1535 C CA . LYS A 1 197 ? 11.952 -5.308 -22.184 1.00 83.00 197 LYS A CA 1
ATOM 1536 C C . LYS A 1 197 ? 12.021 -3.771 -22.143 1.00 83.00 197 LYS A C 1
ATOM 1538 O O . LYS A 1 197 ? 10.982 -3.110 -22.178 1.00 83.00 197 LYS A O 1
ATOM 1543 N N . ILE A 1 198 ? 13.225 -3.190 -22.109 1.00 87.94 198 ILE A N 1
ATOM 1544 C CA . ILE A 1 198 ? 13.445 -1.744 -22.234 1.00 87.94 198 ILE A CA 1
ATOM 1545 C C . ILE A 1 198 ? 13.216 -1.327 -23.696 1.00 87.94 198 ILE A C 1
ATOM 1547 O O . ILE A 1 198 ? 13.702 -1.967 -24.630 1.00 87.94 198 ILE A O 1
ATOM 1551 N N . VAL A 1 199 ? 12.493 -0.226 -23.914 1.00 87.81 199 VAL A N 1
ATOM 1552 C CA . VAL A 1 199 ? 12.236 0.326 -25.249 1.00 87.81 199 VAL A CA 1
ATOM 1553 C C . VAL A 1 199 ? 13.555 0.608 -25.968 1.00 87.81 199 VAL A C 1
ATOM 1555 O O . VAL A 1 199 ? 14.540 1.030 -25.371 1.00 87.81 199 VAL A O 1
ATOM 1558 N N . HIS A 1 200 ? 13.588 0.357 -27.274 1.00 95.69 200 HIS A N 1
ATOM 1559 C CA . HIS A 1 200 ? 14.788 0.458 -28.114 1.00 95.69 200 HIS A CA 1
ATOM 1560 C C . HIS A 1 200 ? 15.920 -0.523 -27.793 1.00 95.69 200 HIS A C 1
ATOM 1562 O O . HIS A 1 200 ? 16.891 -0.523 -28.550 1.00 95.69 200 HIS A O 1
ATOM 1568 N N . ILE A 1 201 ? 15.813 -1.380 -26.773 1.00 95.38 201 ILE A N 1
ATOM 1569 C CA . ILE A 1 201 ? 16.803 -2.419 -26.463 1.00 95.38 201 ILE A CA 1
ATOM 1570 C C . ILE A 1 201 ? 16.371 -3.743 -27.102 1.00 95.38 201 ILE A C 1
ATOM 1572 O O . ILE A 1 201 ? 15.593 -4.510 -26.550 1.00 95.38 201 ILE A O 1
ATOM 1576 N N . ASP A 1 202 ? 16.886 -4.015 -28.300 1.00 93.81 202 ASP A N 1
ATOM 1577 C CA . ASP A 1 202 ? 16.783 -5.333 -28.930 1.00 93.81 202 ASP A CA 1
ATOM 1578 C C . ASP A 1 202 ? 17.910 -6.261 -28.444 1.00 93.81 202 ASP A C 1
ATOM 1580 O O . ASP A 1 202 ? 18.736 -5.888 -27.616 1.00 93.81 202 ASP A O 1
ATOM 1584 N N . GLU A 1 203 ? 17.965 -7.483 -28.967 1.00 95.69 203 GLU A N 1
ATOM 1585 C CA . GLU A 1 203 ? 18.977 -8.475 -28.589 1.00 95.69 203 GLU A CA 1
ATOM 1586 C C . GLU A 1 203 ? 20.423 -7.982 -28.770 1.00 95.69 203 GLU A C 1
ATOM 1588 O O . GLU A 1 203 ? 21.278 -8.192 -27.910 1.00 95.69 203 GLU A O 1
ATOM 1593 N N . VAL A 1 204 ? 20.695 -7.263 -29.863 1.00 97.12 204 VAL A N 1
ATOM 1594 C CA . VAL A 1 204 ? 22.036 -6.742 -30.170 1.00 97.12 204 VAL A CA 1
ATOM 1595 C C . VAL A 1 204 ? 22.424 -5.649 -29.177 1.00 97.12 204 VAL A C 1
ATOM 1597 O O . VAL A 1 204 ? 23.557 -5.611 -28.684 1.00 97.12 204 VAL A O 1
ATOM 1600 N N . ARG A 1 205 ? 21.482 -4.762 -28.848 1.00 97.50 205 ARG A N 1
ATOM 1601 C CA . ARG A 1 205 ? 21.715 -3.690 -27.876 1.00 97.50 205 ARG A CA 1
ATOM 1602 C C . ARG A 1 205 ? 21.754 -4.199 -26.446 1.00 97.50 205 ARG A C 1
ATOM 1604 O O . ARG A 1 205 ? 22.559 -3.680 -25.688 1.00 97.50 205 ARG A O 1
ATOM 1611 N N . ALA A 1 206 ? 20.977 -5.219 -26.090 1.00 96.31 206 ALA A N 1
ATOM 1612 C CA . ALA A 1 206 ? 21.038 -5.856 -24.776 1.00 96.31 206 ALA A CA 1
ATOM 1613 C C . ALA A 1 206 ? 22.436 -6.434 -24.517 1.00 96.31 206 ALA A C 1
ATOM 1615 O O . ALA A 1 206 ? 23.042 -6.145 -23.489 1.00 96.31 206 ALA A O 1
ATOM 1616 N N . ARG A 1 207 ? 23.009 -7.151 -25.493 1.00 96.19 207 ARG A N 1
ATOM 1617 C CA . ARG A 1 207 ? 24.393 -7.652 -25.402 1.00 96.19 207 ARG A CA 1
ATOM 1618 C C . ARG A 1 207 ? 25.424 -6.535 -25.325 1.00 96.19 207 ARG A C 1
ATOM 1620 O O . ARG A 1 207 ? 26.363 -6.622 -24.540 1.00 96.19 207 ARG A O 1
ATOM 1627 N N . SER A 1 208 ? 25.238 -5.480 -26.117 1.00 97.25 208 SER A N 1
ATOM 1628 C CA . SER A 1 208 ? 26.122 -4.308 -26.087 1.00 97.25 208 SER A CA 1
ATOM 1629 C C . SER A 1 208 ? 26.061 -3.586 -24.740 1.00 97.25 208 SER A C 1
ATOM 1631 O O . SER A 1 208 ? 27.089 -3.153 -24.236 1.00 97.25 208 SER A O 1
ATOM 1633 N N . LEU A 1 209 ? 24.870 -3.485 -24.148 1.00 96.75 209 LEU A N 1
ATOM 1634 C CA . LEU A 1 209 ? 24.655 -2.927 -22.820 1.00 96.75 209 LEU A CA 1
ATOM 1635 C C . LEU A 1 209 ? 25.407 -3.763 -21.783 1.00 96.75 209 LEU A C 1
ATOM 1637 O O . LEU A 1 209 ? 26.246 -3.208 -21.086 1.00 96.75 209 LEU A O 1
ATOM 1641 N N . ILE A 1 210 ? 25.205 -5.086 -21.752 1.00 96.25 210 ILE A N 1
ATOM 1642 C CA . ILE A 1 210 ? 25.914 -5.991 -20.829 1.00 96.25 210 ILE A CA 1
ATOM 1643 C C . ILE A 1 210 ? 27.437 -5.839 -20.956 1.00 96.25 210 ILE A C 1
ATOM 1645 O O . ILE A 1 210 ? 28.126 -5.731 -19.947 1.00 96.25 210 ILE A O 1
ATOM 1649 N N . ALA A 1 211 ? 27.964 -5.776 -22.181 1.00 96.44 211 ALA A N 1
ATOM 1650 C CA . ALA A 1 211 ? 29.401 -5.656 -22.432 1.00 96.44 211 ALA A CA 1
ATOM 1651 C C . ALA A 1 211 ? 30.006 -4.292 -22.044 1.00 96.44 211 ALA A C 1
ATOM 1653 O O . ALA A 1 211 ? 31.220 -4.192 -21.881 1.00 96.44 211 ALA A O 1
ATOM 1654 N N . LEU A 1 212 ? 29.189 -3.238 -21.943 1.00 96.25 212 LEU A N 1
ATOM 1655 C CA . LEU A 1 212 ? 29.631 -1.866 -21.658 1.00 96.25 212 LEU A CA 1
ATOM 1656 C C . LEU A 1 212 ? 29.429 -1.440 -20.201 1.00 96.25 212 LEU A C 1
ATOM 1658 O O . LEU A 1 212 ? 29.810 -0.314 -19.857 1.00 96.25 212 LEU A O 1
ATOM 1662 N N . ARG A 1 213 ? 28.850 -2.321 -19.378 1.00 94.75 213 ARG A N 1
ATOM 1663 C CA . ARG A 1 213 ? 28.719 -2.131 -17.934 1.00 94.75 213 ARG A CA 1
ATOM 1664 C C . ARG A 1 213 ? 30.084 -1.861 -17.275 1.00 94.75 213 ARG A C 1
ATOM 1666 O O . ARG A 1 213 ? 31.096 -2.377 -17.752 1.00 94.75 213 ARG A O 1
ATOM 1673 N N . PRO A 1 214 ? 30.110 -1.104 -16.167 1.00 94.94 214 PRO A N 1
ATOM 1674 C CA . PRO A 1 214 ? 28.961 -0.444 -15.548 1.00 94.94 214 PRO A CA 1
ATOM 1675 C C . PRO A 1 214 ? 28.613 0.899 -16.214 1.00 94.94 214 PRO A C 1
ATOM 1677 O O . PRO A 1 214 ? 29.423 1.537 -16.896 1.00 94.94 214 PRO A O 1
ATOM 1680 N N . PHE A 1 215 ? 27.380 1.338 -15.987 1.00 95.00 215 PHE A N 1
ATOM 1681 C CA . PHE A 1 215 ? 26.874 2.670 -16.307 1.00 95.00 215 PHE A CA 1
ATOM 1682 C C . PHE A 1 215 ? 26.607 3.437 -15.011 1.00 95.00 215 PHE A C 1
ATOM 1684 O O . PHE A 1 215 ? 26.142 2.852 -14.033 1.00 95.00 215 PHE A O 1
ATOM 1691 N N . SER A 1 216 ? 26.881 4.743 -15.007 1.00 92.75 216 SER A N 1
ATOM 1692 C CA . SER A 1 216 ? 26.670 5.609 -13.837 1.00 92.75 216 SER A CA 1
ATOM 1693 C C . SER A 1 216 ? 25.384 6.432 -13.939 1.00 92.75 216 SER A C 1
ATOM 1695 O O . SER A 1 216 ? 24.909 6.966 -12.940 1.00 92.75 216 SER A O 1
ATOM 1697 N N . SER A 1 217 ? 24.814 6.532 -15.138 1.00 94.75 217 SER A N 1
ATOM 1698 C CA . SER A 1 217 ? 23.581 7.258 -15.442 1.00 94.75 217 SER A CA 1
ATOM 1699 C C . SER A 1 217 ? 22.813 6.573 -16.581 1.00 94.75 217 SER A C 1
ATOM 1701 O O . SER A 1 217 ? 23.381 5.786 -17.342 1.00 94.75 217 SER A O 1
ATOM 1703 N N . LEU A 1 218 ? 21.518 6.873 -16.731 1.00 91.69 218 LEU A N 1
ATOM 1704 C CA . LEU A 1 218 ? 20.749 6.401 -17.893 1.00 91.69 218 LEU A CA 1
ATOM 1705 C C . LEU A 1 218 ? 21.186 7.111 -19.179 1.00 91.69 218 LEU A C 1
ATOM 1707 O O . LEU A 1 218 ? 21.072 6.558 -20.272 1.00 91.69 218 LEU A O 1
ATOM 1711 N N . GLU A 1 219 ? 21.734 8.315 -19.054 1.00 96.12 219 GLU A N 1
ATOM 1712 C CA . GLU A 1 219 ? 22.298 9.102 -20.141 1.00 96.12 219 GLU A CA 1
ATOM 1713 C C . GLU A 1 219 ? 23.495 8.398 -20.795 1.00 96.12 219 GLU A C 1
ATOM 1715 O O . GLU A 1 219 ? 23.667 8.474 -22.016 1.00 96.12 219 GLU A O 1
ATOM 1720 N N . ASP A 1 220 ? 24.266 7.631 -20.017 1.00 96.25 220 ASP A N 1
ATOM 1721 C CA . ASP A 1 220 ? 25.417 6.868 -20.507 1.00 96.25 220 ASP A CA 1
ATOM 1722 C C . ASP A 1 220 ? 25.030 5.746 -21.485 1.00 96.25 220 ASP A C 1
ATOM 1724 O O . ASP A 1 220 ? 25.883 5.269 -22.241 1.00 96.25 220 ASP A O 1
ATOM 1728 N N . LEU A 1 221 ? 23.748 5.358 -21.553 1.00 96.31 221 LEU A N 1
ATOM 1729 C CA . LEU A 1 221 ? 23.247 4.413 -22.559 1.00 96.31 221 LEU A CA 1
ATOM 1730 C C . LEU A 1 221 ? 23.463 4.922 -23.992 1.00 96.31 221 LEU A C 1
ATOM 1732 O O . LEU A 1 221 ? 23.493 4.117 -24.923 1.00 96.31 221 LEU A O 1
ATOM 1736 N N . ALA A 1 222 ? 23.703 6.227 -24.181 1.00 96.00 222 ALA A N 1
ATOM 1737 C CA . ALA A 1 222 ? 24.108 6.797 -25.465 1.00 96.00 222 ALA A CA 1
ATOM 1738 C C . ALA A 1 222 ? 25.433 6.225 -26.016 1.00 96.00 222 ALA A C 1
ATOM 1740 O O . ALA A 1 222 ? 25.720 6.361 -27.206 1.00 96.00 222 ALA A O 1
ATOM 1741 N N . ARG A 1 223 ? 26.244 5.567 -25.171 1.00 95.06 223 ARG A N 1
ATOM 1742 C CA . ARG A 1 223 ? 27.456 4.832 -25.579 1.00 95.06 223 ARG A CA 1
ATOM 1743 C C . ARG A 1 223 ? 27.142 3.582 -26.405 1.00 95.06 223 ARG A C 1
ATOM 1745 O O . ARG A 1 223 ? 28.019 3.094 -27.116 1.00 95.06 223 ARG A O 1
ATOM 1752 N N . ILE A 1 224 ? 25.926 3.042 -26.304 1.00 96.81 224 ILE A N 1
ATOM 1753 C CA . ILE A 1 224 ? 25.522 1.831 -27.020 1.00 96.81 224 ILE A CA 1
ATOM 1754 C C . ILE A 1 224 ? 25.251 2.183 -28.490 1.00 96.81 224 ILE A C 1
ATOM 1756 O O . ILE A 1 224 ? 24.412 3.046 -28.773 1.00 96.81 224 ILE A O 1
ATOM 1760 N N . PRO A 1 225 ? 25.891 1.495 -29.456 1.00 94.81 225 PRO A N 1
ATOM 1761 C CA . PRO A 1 225 ? 25.644 1.727 -30.872 1.00 94.81 225 PRO A CA 1
ATOM 1762 C C . PRO A 1 225 ? 24.153 1.667 -31.231 1.00 94.81 225 PRO A C 1
ATOM 1764 O O . PRO A 1 225 ? 23.447 0.688 -30.982 1.00 94.81 225 PRO A O 1
ATOM 1767 N N . GLY A 1 226 ? 23.662 2.746 -31.841 1.00 92.75 226 GLY A N 1
ATOM 1768 C CA . GLY A 1 226 ? 22.262 2.874 -32.233 1.00 92.75 226 GLY A CA 1
ATOM 1769 C C . GLY A 1 226 ? 21.317 3.346 -31.125 1.00 92.75 226 GLY A C 1
ATOM 1770 O O . GLY A 1 226 ? 20.120 3.427 -31.385 1.00 92.75 226 GLY A O 1
ATOM 1771 N N . ILE A 1 227 ? 21.792 3.702 -29.931 1.00 95.94 227 ILE A N 1
ATOM 1772 C CA . ILE A 1 227 ? 20.995 4.418 -28.925 1.00 95.94 227 ILE A CA 1
ATOM 1773 C C . ILE A 1 227 ? 21.430 5.882 -28.925 1.00 95.94 227 ILE A C 1
ATOM 1775 O O . ILE A 1 227 ? 22.363 6.278 -28.248 1.00 95.94 227 ILE A O 1
ATOM 1779 N N . GLY A 1 228 ? 20.772 6.705 -29.741 1.00 93.88 228 GLY A N 1
ATOM 1780 C CA . GLY A 1 228 ? 21.006 8.152 -29.741 1.00 93.88 228 GLY A CA 1
ATOM 1781 C C . GLY A 1 228 ? 20.228 8.879 -28.632 1.00 93.88 228 GLY A C 1
ATOM 1782 O O . GLY A 1 228 ? 19.337 8.285 -28.020 1.00 93.88 228 GLY A O 1
ATOM 1783 N N . PRO A 1 229 ? 20.449 10.194 -28.443 1.00 93.00 229 PRO A N 1
ATOM 1784 C CA . PRO A 1 229 ? 19.807 10.982 -27.385 1.00 93.00 229 PRO A CA 1
ATOM 1785 C C . PRO A 1 229 ? 18.275 10.907 -27.356 1.00 93.00 229 PRO A C 1
ATOM 1787 O O . PRO A 1 229 ? 17.674 10.955 -26.289 1.00 93.00 229 PRO A O 1
ATOM 1790 N N . SER A 1 230 ? 17.618 10.767 -28.515 1.00 89.19 230 SER A N 1
ATOM 1791 C CA . SER A 1 230 ? 16.158 10.597 -28.546 1.00 89.19 230 SER A CA 1
ATOM 1792 C C . SER A 1 230 ? 15.712 9.263 -27.962 1.00 89.19 230 SER A C 1
ATOM 1794 O O . SER A 1 230 ? 14.743 9.227 -27.221 1.00 89.19 230 SER A O 1
ATOM 1796 N N . ARG A 1 231 ? 16.443 8.181 -28.246 1.00 95.69 231 ARG A N 1
ATOM 1797 C CA . ARG A 1 231 ? 16.130 6.855 -27.702 1.00 95.69 231 ARG A CA 1
ATOM 1798 C C . ARG A 1 231 ? 16.418 6.792 -26.208 1.00 95.69 231 ARG A C 1
ATOM 1800 O O . ARG A 1 231 ? 15.653 6.176 -25.487 1.00 95.69 231 ARG A O 1
ATOM 1807 N N . VAL A 1 232 ? 17.464 7.479 -25.743 1.00 94.56 232 VAL A N 1
ATOM 1808 C CA . VAL A 1 232 ? 17.723 7.659 -24.306 1.00 94.56 232 VAL A CA 1
ATOM 1809 C C . VAL A 1 232 ? 16.545 8.355 -23.625 1.00 94.56 232 VAL A C 1
ATOM 1811 O O . VAL A 1 232 ? 16.074 7.872 -22.601 1.00 94.56 232 VAL A O 1
ATOM 1814 N N . ARG A 1 233 ? 16.014 9.439 -24.211 1.00 86.81 233 ARG A N 1
ATOM 1815 C CA . ARG A 1 233 ? 14.812 10.098 -23.673 1.00 86.81 233 ARG A CA 1
ATOM 1816 C C . ARG A 1 233 ? 13.621 9.150 -23.601 1.00 86.81 233 ARG A C 1
ATOM 1818 O O . ARG A 1 233 ? 12.968 9.126 -22.569 1.00 86.81 233 ARG A O 1
ATOM 1825 N N . ASP A 1 234 ? 13.379 8.355 -24.641 1.00 80.50 234 ASP A N 1
ATOM 1826 C CA . ASP A 1 234 ? 12.282 7.382 -24.641 1.00 80.50 234 ASP A CA 1
ATOM 1827 C C . ASP A 1 234 ? 12.481 6.303 -23.560 1.00 80.50 234 ASP A C 1
ATOM 1829 O O . ASP A 1 234 ? 11.525 5.932 -22.889 1.00 80.50 234 ASP A O 1
ATOM 1833 N N . ILE A 1 235 ? 13.718 5.836 -23.342 1.00 87.38 235 ILE A N 1
ATOM 1834 C CA . ILE A 1 235 ? 14.073 4.876 -22.280 1.00 87.38 235 ILE A CA 1
ATOM 1835 C C . ILE A 1 235 ? 13.817 5.466 -20.890 1.00 87.38 235 ILE A C 1
ATOM 1837 O O . ILE A 1 235 ? 13.206 4.811 -20.046 1.00 87.38 235 ILE A O 1
ATOM 1841 N N . ILE A 1 236 ? 14.245 6.710 -20.655 1.00 81.94 236 ILE A N 1
ATOM 1842 C CA . ILE A 1 236 ? 13.988 7.430 -19.399 1.00 81.94 236 ILE A CA 1
ATOM 1843 C C . ILE A 1 236 ? 12.481 7.625 -19.212 1.00 81.94 236 ILE A C 1
ATOM 1845 O O . ILE A 1 236 ? 11.944 7.350 -18.140 1.00 81.94 236 ILE A O 1
ATOM 1849 N N . GLN A 1 237 ? 11.784 8.045 -20.269 1.00 75.06 237 GLN A N 1
ATOM 1850 C CA . GLN A 1 237 ? 10.344 8.271 -20.253 1.00 75.06 237 GLN A CA 1
ATOM 1851 C C . GLN A 1 237 ? 9.553 6.977 -20.057 1.00 75.06 237 GLN A C 1
ATOM 1853 O O . GLN A 1 237 ? 8.462 7.051 -19.511 1.00 75.06 237 GLN A O 1
ATOM 1858 N N . GLN A 1 238 ? 10.085 5.816 -20.452 1.00 82.06 238 GLN A N 1
ATOM 1859 C CA . GLN A 1 238 ? 9.497 4.500 -20.185 1.00 82.06 238 GLN A CA 1
ATOM 1860 C C . GLN A 1 238 ? 9.577 4.111 -18.701 1.00 82.06 238 GLN A C 1
ATOM 1862 O O . GLN A 1 238 ? 8.884 3.192 -18.279 1.00 82.06 238 GLN A O 1
ATOM 1867 N N . GLY A 1 239 ? 10.423 4.762 -17.894 1.00 71.50 239 GLY A N 1
ATOM 1868 C CA . GLY A 1 239 ? 10.492 4.553 -16.442 1.00 71.50 239 GLY A CA 1
ATOM 1869 C C . GLY A 1 239 ? 10.923 3.149 -15.994 1.00 71.50 239 GLY A C 1
ATOM 1870 O O . GLY A 1 239 ? 10.922 2.865 -14.798 1.00 71.50 239 GLY A O 1
ATOM 1871 N N . LEU A 1 240 ? 11.296 2.276 -16.936 1.00 81.88 240 LEU A N 1
ATOM 1872 C CA . LEU A 1 240 ? 11.689 0.895 -16.678 1.00 81.88 240 LEU A CA 1
ATOM 1873 C C . LEU A 1 240 ? 13.121 0.774 -16.183 1.00 81.88 240 LEU A C 1
ATOM 1875 O O . LEU A 1 240 ? 13.395 0.010 -15.269 1.00 81.88 240 LEU A O 1
ATOM 1879 N N . ALA A 1 241 ? 14.047 1.489 -16.808 1.00 87.44 241 ALA A N 1
ATOM 1880 C CA . ALA A 1 241 ? 15.464 1.358 -16.518 1.00 87.44 241 ALA A CA 1
ATOM 1881 C C . ALA A 1 241 ? 15.853 2.162 -15.265 1.00 87.44 241 ALA A C 1
ATOM 1883 O O . ALA A 1 241 ? 15.311 3.239 -15.001 1.00 87.44 241 ALA A O 1
ATOM 1884 N N . TYR A 1 242 ? 16.816 1.663 -14.494 1.00 88.44 242 TYR A N 1
ATOM 1885 C CA . TYR A 1 242 ? 17.490 2.440 -13.451 1.00 88.44 242 TYR A CA 1
ATOM 1886 C C . TYR A 1 242 ? 18.947 2.007 -13.299 1.00 88.44 242 TYR A C 1
ATOM 1888 O O . TYR A 1 242 ? 19.326 0.929 -13.753 1.00 88.44 242 TYR A O 1
ATOM 1896 N N . VAL A 1 243 ? 19.751 2.864 -12.670 1.00 89.19 243 VAL A N 1
ATOM 1897 C CA . VAL A 1 243 ? 21.141 2.561 -12.321 1.00 89.19 243 VAL A CA 1
ATOM 1898 C C . VAL A 1 243 ? 21.166 1.921 -10.940 1.00 89.19 243 VAL A C 1
ATOM 1900 O O . VAL A 1 243 ? 20.872 2.570 -9.937 1.00 89.19 243 VAL A O 1
ATOM 1903 N N . ASP A 1 244 ? 21.481 0.640 -10.902 1.00 84.25 244 ASP A N 1
ATOM 1904 C CA . ASP A 1 244 ? 21.726 -0.149 -9.706 1.00 84.25 244 ASP A CA 1
ATOM 1905 C C . ASP A 1 244 ? 23.212 -0.129 -9.321 1.00 84.25 244 ASP A C 1
ATOM 1907 O O . ASP A 1 244 ? 24.093 -0.023 -10.182 1.00 84.25 244 ASP A O 1
ATOM 1911 N N . ALA A 1 245 ? 23.467 -0.180 -8.010 1.00 70.50 245 ALA A N 1
ATOM 1912 C CA . ALA A 1 245 ? 24.810 -0.291 -7.448 1.00 70.50 245 ALA A CA 1
ATOM 1913 C C . ALA A 1 245 ? 25.384 -1.688 -7.729 1.00 70.50 245 ALA A C 1
ATOM 1915 O O . ALA A 1 245 ? 24.621 -2.651 -7.792 1.00 70.50 245 ALA A O 1
ATOM 1916 N N . GLU A 1 246 ? 26.706 -1.791 -7.900 1.00 61.34 246 GLU A N 1
ATOM 1917 C CA . GLU A 1 246 ? 27.376 -3.087 -8.053 1.00 61.34 246 GLU A CA 1
ATOM 1918 C C . GLU A 1 246 ? 27.078 -3.977 -6.834 1.00 61.34 246 GLU A C 1
ATOM 1920 O O . GLU A 1 246 ? 27.226 -3.544 -5.690 1.00 61.34 246 GLU A O 1
ATOM 1925 N N . GLU A 1 247 ? 26.625 -5.208 -7.082 1.00 50.72 247 GLU A N 1
ATOM 1926 C CA . GLU A 1 247 ? 26.779 -6.291 -6.113 1.00 50.72 247 GLU A CA 1
ATOM 1927 C C . GLU A 1 247 ? 28.190 -6.864 -6.317 1.00 50.72 247 GLU A C 1
ATOM 1929 O O . GLU A 1 247 ? 28.511 -7.306 -7.423 1.00 50.72 247 GLU A O 1
ATOM 1934 N N . ASP A 1 248 ? 29.025 -6.775 -5.274 1.00 40.50 248 ASP A N 1
ATOM 1935 C CA . ASP A 1 248 ? 30.365 -7.386 -5.192 1.00 40.50 248 ASP A CA 1
ATOM 1936 C C . ASP A 1 248 ? 30.326 -8.923 -5.324 1.00 40.50 248 ASP A C 1
ATOM 1938 O O . ASP A 1 248 ? 29.415 -9.557 -4.734 1.00 40.50 248 ASP A O 1
#

Foldseek 3Di:
DFCPQDDDDPVVVVVVVCCVVVVPDDDHQEAQDWDDDPQKIKGWLDDHDHDDVDPLLSFTWIWIAHAQAIETDREARFPVSLVVSVVPPPDQLAHQEYAFHPLQDPRGDDLVSCVRNLYQEYEREDAAVDPPCPNPVVSLVSCVVSNHHYHYCNFQPDWDWDDPNPDIDIDTPRDCVSGLHSAAAALAPHDLVLQCVQPPCHSQQSVQSNVPDDDPFLCCSCVGPPCHPVNSVSRVVSVRYDHDDDDD

Radius of gyration: 21.77 Å; chains: 1; bounding box: 59×42×55 Å